Protein AF-A0A4Q3WYS9-F1 (afdb_monomer)

Nearest PDB structures (foldseek):
  6yvc-assembly3_C  TM=2.512E-01  e=6.589E-01  Pseudomonas aeruginosa
  6yvc-assembly1_A  TM=2.548E-01  e=8.082E-01  Pseudomonas aeruginosa
  6z3n-assembly2_DDD  TM=2.420E-01  e=1.043E+00  Pseudomonas aeruginosa PAO1
  3bji-assembly2_B  TM=1.706E-01  e=5.348E+00  Homo sapiens

Secondary structure (DSSP, 8-state):
-EEEEEETTEEEEEEE-SPPSS-HHHHHT-SEEEEEEEE--GGGTT-EEEEEEEEEPPPS--TTTSPPPSS-HHHHHHHHHHHHHT---HHHHHHHHHHS-TTSHHHHHHHH--S-SSSSS-STTHHHHHHHHHHHHHHHHHHH-TTS-HHHHHHHHHHTTTTHHHHEEEETTTTEEEE-HHHHHT-HHHHHHHHHHHHHHTSTT--HHHHHHHHHHHHHTT-SGGGT-SS---SHHHHHHHHHHHHHHHHHHHHHHHHHTTTTTHHHHTTEE--TTSSSS-EE-S-GGGGGGS--

Structure (mmCIF, N/CA/C/O backbone):
data_AF-A0A4Q3WYS9-F1
#
_entry.id   AF-A0A4Q3WYS9-F1
#
loop_
_atom_site.group_PDB
_atom_site.id
_atom_site.type_symbol
_atom_site.label_atom_id
_atom_site.label_alt_id
_atom_site.label_comp_id
_atom_site.label_asym_id
_atom_site.label_entity_id
_atom_site.label_seq_id
_atom_site.pdbx_PDB_ins_code
_atom_site.Cartn_x
_atom_site.Cartn_y
_atom_site.Cartn_z
_atom_site.occupancy
_atom_site.B_iso_or_equiv
_atom_site.auth_seq_id
_atom_site.auth_comp_id
_atom_site.auth_asym_id
_atom_site.auth_atom_id
_atom_site.pdbx_PDB_model_num
ATOM 1 N N . MET A 1 1 ? 4.851 -8.916 -36.760 1.00 66.81 1 MET A N 1
ATOM 2 C CA . MET A 1 1 ? 4.356 -9.177 -35.385 1.00 66.81 1 MET A CA 1
ATOM 3 C C . MET A 1 1 ? 4.867 -8.053 -34.493 1.00 66.81 1 MET A C 1
ATOM 5 O O . MET A 1 1 ? 5.910 -7.503 -34.822 1.00 66.81 1 MET A O 1
ATOM 9 N N . SER A 1 2 ? 4.168 -7.659 -33.432 1.00 69.88 2 SER A N 1
ATOM 10 C CA . SER A 1 2 ? 4.705 -6.708 -32.447 1.00 69.88 2 SER A CA 1
ATOM 11 C C . SER A 1 2 ? 4.699 -7.334 -31.060 1.00 69.88 2 SER A C 1
ATOM 13 O O . SER A 1 2 ? 3.802 -8.110 -30.739 1.00 69.88 2 SER A O 1
ATOM 15 N N . CYS A 1 3 ? 5.704 -7.008 -30.257 1.00 73.81 3 CYS A N 1
ATOM 16 C CA . CYS A 1 3 ? 5.753 -7.327 -28.834 1.00 73.81 3 CYS A CA 1
ATOM 17 C C . CYS A 1 3 ? 6.168 -6.079 -28.052 1.00 73.81 3 CYS A C 1
ATOM 19 O O . CYS A 1 3 ? 6.597 -5.084 -28.640 1.00 73.81 3 CYS A O 1
ATOM 21 N N . THR A 1 4 ? 6.005 -6.117 -26.736 1.00 77.69 4 THR A N 1
ATOM 22 C CA . THR A 1 4 ? 6.520 -5.086 -25.834 1.00 77.69 4 THR A CA 1
ATOM 23 C C . THR A 1 4 ? 7.699 -5.681 -25.085 1.00 77.69 4 THR A C 1
ATOM 25 O O . THR A 1 4 ? 7.574 -6.765 -24.523 1.00 77.69 4 THR A O 1
ATOM 28 N N . VAL A 1 5 ? 8.834 -4.988 -25.097 1.00 78.12 5 VAL A N 1
ATOM 29 C CA . VAL A 1 5 ? 9.992 -5.309 -24.251 1.00 78.12 5 VAL A CA 1
ATOM 30 C C . VAL A 1 5 ? 10.106 -4.243 -23.167 1.00 78.12 5 VAL A C 1
ATOM 32 O O . VAL A 1 5 ? 9.749 -3.085 -23.413 1.00 78.12 5 VAL A O 1
ATOM 35 N N . ALA A 1 6 ? 10.565 -4.630 -21.981 1.00 77.00 6 ALA A N 1
ATOM 36 C CA . ALA A 1 6 ? 10.720 -3.732 -20.845 1.00 77.00 6 ALA A CA 1
ATOM 37 C C . ALA A 1 6 ? 12.002 -4.036 -20.061 1.00 77.00 6 ALA A C 1
ATOM 39 O O . ALA A 1 6 ? 12.447 -5.183 -20.013 1.00 77.00 6 ALA A O 1
ATOM 40 N N . ASP A 1 7 ? 12.572 -2.996 -19.464 1.00 75.88 7 ASP A N 1
ATOM 41 C CA . ASP A 1 7 ? 13.654 -3.054 -18.484 1.00 75.88 7 ASP A CA 1
ATOM 42 C C . ASP A 1 7 ? 13.438 -1.958 -17.415 1.00 75.88 7 ASP A C 1
ATOM 44 O O . ASP A 1 7 ? 12.396 -1.297 -17.405 1.00 75.88 7 ASP A O 1
ATOM 48 N N . GLN A 1 8 ? 14.409 -1.735 -16.521 1.00 72.50 8 GLN A N 1
ATOM 49 C CA . GLN A 1 8 ? 14.314 -0.709 -15.467 1.00 72.50 8 GLN A CA 1
ATOM 50 C C . GLN A 1 8 ? 14.102 0.723 -16.001 1.00 72.50 8 GLN A C 1
ATOM 52 O O . GLN A 1 8 ? 13.736 1.615 -15.242 1.00 72.50 8 GLN A O 1
ATOM 57 N N . THR A 1 9 ? 14.381 0.973 -17.286 1.00 69.62 9 THR A N 1
ATOM 58 C CA . THR A 1 9 ? 14.253 2.290 -17.929 1.00 69.62 9 THR A CA 1
ATOM 59 C C . THR A 1 9 ? 12.897 2.497 -18.600 1.00 69.62 9 THR A C 1
ATOM 61 O O . THR A 1 9 ? 12.620 3.589 -19.095 1.00 69.62 9 THR A O 1
ATOM 64 N N . GLY A 1 10 ? 12.032 1.480 -18.604 1.00 68.50 10 GLY A N 1
ATOM 65 C CA . GLY A 1 10 ? 10.668 1.553 -19.111 1.00 68.50 10 GLY A CA 1
ATOM 66 C C . GLY A 1 10 ? 10.361 0.472 -20.142 1.00 68.50 10 GLY A C 1
ATOM 67 O O . GLY A 1 10 ? 11.039 -0.546 -20.244 1.00 68.50 10 GLY A O 1
ATOM 68 N N . SER A 1 11 ? 9.299 0.690 -20.924 1.00 74.25 11 SER A N 1
ATOM 69 C CA . SER A 1 11 ? 8.842 -0.260 -21.942 1.00 74.25 11 SER A CA 1
ATOM 70 C C . SER A 1 11 ? 8.743 0.360 -23.338 1.00 74.25 11 SER A C 1
ATOM 72 O O . SER A 1 11 ? 8.507 1.564 -23.516 1.00 74.25 11 SER A O 1
ATOM 74 N N . ARG A 1 12 ? 8.948 -0.474 -24.365 1.00 72.94 12 ARG A N 1
ATOM 75 C CA . ARG A 1 12 ? 8.852 -0.094 -25.780 1.00 72.94 12 ARG A CA 1
ATOM 76 C C . ARG A 1 12 ? 8.154 -1.178 -26.589 1.00 72.94 12 ARG A C 1
ATOM 78 O O . ARG A 1 12 ? 8.480 -2.360 -26.489 1.00 72.94 12 ARG A O 1
ATOM 85 N N . GLN A 1 13 ? 7.221 -0.756 -27.441 1.00 78.19 13 GLN A N 1
ATOM 86 C CA . GLN A 1 13 ? 6.664 -1.631 -28.464 1.00 78.19 13 GLN A CA 1
ATOM 87 C C . GLN A 1 13 ? 7.685 -1.784 -29.594 1.00 78.19 13 GLN A C 1
ATOM 89 O O . GLN A 1 13 ? 8.173 -0.796 -30.144 1.00 78.19 13 GLN A O 1
ATOM 94 N N . VAL A 1 14 ? 7.989 -3.023 -29.956 1.00 80.06 14 VAL A N 1
ATOM 95 C CA . VAL A 1 14 ? 8.977 -3.360 -30.980 1.00 80.06 14 VAL A CA 1
ATOM 96 C C . VAL A 1 14 ? 8.325 -4.167 -32.092 1.00 80.06 14 VAL A C 1
ATOM 98 O O . VAL A 1 14 ? 7.417 -4.973 -31.863 1.00 80.06 14 VAL A O 1
ATOM 101 N N . LYS A 1 15 ? 8.763 -3.926 -33.330 1.00 77.06 15 LYS A N 1
ATOM 102 C CA . LYS A 1 15 ? 8.295 -4.680 -34.495 1.00 77.06 15 LYS A CA 1
ATOM 103 C C . LYS A 1 15 ? 9.247 -5.839 -34.755 1.00 77.06 15 LYS A C 1
ATOM 105 O O . LYS A 1 15 ? 10.448 -5.648 -34.920 1.00 77.06 15 LYS A O 1
ATOM 110 N N . CYS A 1 16 ? 8.688 -7.037 -34.827 1.00 70.25 16 CYS A N 1
ATOM 111 C CA . CYS A 1 16 ? 9.375 -8.240 -35.267 1.00 70.25 16 CYS A CA 1
ATOM 112 C C . CYS A 1 16 ? 8.994 -8.466 -36.739 1.00 70.25 16 CYS A C 1
ATOM 114 O O . CYS A 1 16 ? 7.818 -8.723 -37.050 1.00 70.25 16 CYS A O 1
ATOM 116 N N . PHE A 1 17 ? 9.960 -8.221 -37.630 1.00 61.72 17 PHE A N 1
ATOM 117 C CA . PHE A 1 17 ? 9.754 -8.203 -39.082 1.00 61.72 17 PHE A CA 1
ATOM 118 C C . PHE A 1 17 ? 9.740 -9.613 -39.668 1.00 61.72 17 PHE A C 1
ATOM 120 O O . PHE A 1 17 ? 8.859 -9.918 -40.470 1.00 61.72 17 PHE A O 1
ATOM 127 N N . ASP A 1 18 ? 10.619 -10.485 -39.175 1.00 63.94 18 ASP A N 1
ATOM 128 C CA . ASP A 1 18 ? 10.625 -11.903 -39.511 1.00 63.94 18 ASP A CA 1
ATOM 129 C C . ASP A 1 18 ? 9.874 -12.707 -38.452 1.00 63.94 18 ASP A C 1
ATOM 131 O O . ASP A 1 18 ? 9.879 -12.377 -37.265 1.00 63.94 18 ASP A O 1
ATOM 135 N N . LYS A 1 19 ? 9.174 -13.762 -38.878 1.00 59.19 19 LYS A N 1
ATOM 136 C CA . LYS A 1 19 ? 8.499 -14.669 -37.946 1.00 59.19 19 LYS A CA 1
ATOM 137 C C . LYS A 1 19 ? 9.602 -15.312 -37.091 1.00 59.19 19 LYS A C 1
ATOM 139 O O . LYS A 1 19 ? 10.441 -16.001 -37.676 1.00 59.19 19 LYS A O 1
ATOM 144 N N . PRO A 1 20 ? 9.647 -15.092 -35.762 1.00 61.94 20 PRO A N 1
ATOM 145 C CA . PRO A 1 20 ? 10.676 -15.718 -34.948 1.00 61.94 20 PRO A CA 1
ATOM 146 C C . PRO A 1 20 ? 10.584 -17.232 -35.149 1.00 61.94 20 PRO A C 1
ATOM 148 O O . PRO A 1 20 ? 9.487 -17.782 -35.260 1.00 61.94 20 PRO A O 1
ATOM 151 N N . ALA A 1 21 ? 11.728 -17.916 -35.209 1.00 65.38 21 ALA A N 1
ATOM 152 C CA . ALA A 1 21 ? 11.759 -19.379 -35.308 1.00 65.38 21 ALA A CA 1
ATOM 153 C C . ALA A 1 21 ? 11.093 -20.063 -34.091 1.00 65.38 21 ALA A C 1
ATOM 155 O O . ALA A 1 21 ? 10.838 -21.265 -34.109 1.00 65.38 21 ALA A O 1
ATOM 156 N N . LEU A 1 22 ? 10.812 -19.289 -33.039 1.00 67.12 22 LEU A N 1
ATOM 157 C CA . LEU A 1 22 ? 10.141 -19.706 -31.819 1.00 67.12 22 LEU A CA 1
ATOM 158 C C . LEU A 1 22 ? 8.609 -19.721 -31.982 1.00 67.12 22 LEU A C 1
ATOM 160 O O . LEU A 1 22 ? 8.036 -18.774 -32.533 1.00 67.12 22 LEU A O 1
ATOM 164 N N . PRO A 1 23 ? 7.918 -20.744 -31.445 1.00 69.94 23 PRO A N 1
ATOM 165 C CA . PRO A 1 23 ? 6.466 -20.731 -31.323 1.00 69.94 23 PRO A CA 1
ATOM 166 C C . PRO A 1 23 ? 5.989 -19.522 -30.508 1.00 69.94 23 PRO A C 1
ATOM 168 O O . PRO A 1 23 ? 6.572 -19.190 -29.477 1.00 69.94 23 PRO A O 1
ATOM 171 N N . LEU A 1 24 ? 4.884 -18.902 -30.933 1.00 67.44 24 LEU A N 1
ATOM 172 C CA . LEU A 1 24 ? 4.223 -17.806 -30.205 1.00 67.44 24 LEU A CA 1
ATOM 173 C C . LEU A 1 24 ? 3.919 -18.171 -28.745 1.00 67.44 24 LEU A C 1
ATOM 175 O O . LEU A 1 24 ? 4.093 -17.351 -27.851 1.00 67.44 24 LEU A O 1
ATOM 179 N N . GLU A 1 25 ? 3.510 -19.416 -28.507 1.00 71.50 25 GLU A N 1
ATOM 180 C CA . GLU A 1 25 ? 3.224 -19.952 -27.172 1.00 71.50 25 GLU A CA 1
ATOM 181 C C . GLU A 1 25 ? 4.451 -19.899 -26.254 1.00 71.50 25 GLU A C 1
ATOM 183 O O . GLU A 1 25 ? 4.332 -19.487 -25.105 1.00 71.50 25 GLU A O 1
ATOM 188 N N . ALA A 1 26 ? 5.637 -20.231 -26.778 1.00 72.50 26 ALA A N 1
ATOM 189 C CA . ALA A 1 26 ? 6.883 -20.182 -26.018 1.00 72.50 26 ALA A CA 1
ATOM 190 C C . ALA A 1 26 ? 7.262 -18.741 -25.641 1.00 72.50 26 ALA A C 1
ATOM 192 O O . ALA A 1 26 ? 7.767 -18.505 -24.545 1.00 72.50 26 ALA A O 1
ATOM 193 N N . LEU A 1 27 ? 6.977 -17.775 -26.522 1.00 72.44 27 LEU A N 1
ATOM 194 C CA . LEU A 1 27 ? 7.194 -16.351 -26.257 1.00 72.44 27 LEU A CA 1
ATOM 195 C C . LEU A 1 27 ? 6.212 -15.788 -25.224 1.00 72.44 27 LEU A C 1
ATOM 197 O O . LEU A 1 27 ? 6.612 -14.955 -24.422 1.00 72.44 27 LEU A O 1
ATOM 201 N N . HIS A 1 28 ? 4.959 -16.253 -25.196 1.00 71.56 28 HIS A N 1
ATOM 202 C CA . HIS A 1 28 ? 4.000 -15.846 -24.160 1.00 71.56 28 HIS A CA 1
ATOM 203 C C . HIS A 1 28 ? 4.400 -16.325 -22.759 1.00 71.56 28 HIS A C 1
ATOM 205 O O . HIS A 1 28 ? 4.048 -15.685 -21.773 1.00 71.56 28 HIS A O 1
ATOM 211 N N . SER A 1 29 ? 5.125 -17.442 -22.667 1.00 72.44 29 SER A N 1
ATOM 212 C CA . SER A 1 29 ? 5.659 -17.966 -21.405 1.00 72.44 29 SER A CA 1
ATOM 213 C C . SER A 1 29 ? 7.074 -17.485 -21.072 1.00 72.44 29 SER A C 1
ATOM 215 O O . SER A 1 29 ? 7.605 -17.876 -20.036 1.00 72.44 29 SER A O 1
ATOM 217 N N . ALA A 1 30 ? 7.715 -16.704 -21.946 1.00 73.75 30 ALA A N 1
ATOM 218 C CA . ALA A 1 30 ? 9.100 -16.290 -21.762 1.00 73.75 30 ALA A CA 1
ATOM 219 C C . ALA A 1 30 ? 9.208 -15.166 -20.722 1.00 73.75 30 ALA A C 1
ATOM 221 O O . ALA A 1 30 ? 8.592 -14.116 -20.876 1.00 73.75 30 ALA A O 1
ATOM 222 N N . GLU A 1 31 ? 10.028 -15.377 -19.693 1.00 78.12 31 GLU A N 1
ATOM 223 C CA . GLU A 1 31 ? 10.287 -14.378 -18.644 1.00 78.12 31 GLU A CA 1
ATOM 224 C C . GLU A 1 31 ? 11.414 -13.426 -19.045 1.00 78.12 31 GLU A C 1
ATOM 226 O O . GLU A 1 31 ? 11.308 -12.217 -18.864 1.00 78.12 31 GLU A O 1
ATOM 231 N N . PHE A 1 32 ? 12.464 -13.959 -19.676 1.00 84.94 32 PHE A N 1
ATOM 232 C CA . PHE A 1 32 ? 13.569 -13.167 -20.196 1.00 84.94 32 PHE A CA 1
ATOM 233 C C . PHE A 1 32 ? 13.843 -13.508 -21.649 1.00 84.94 32 PHE A C 1
ATOM 235 O O . PHE A 1 32 ? 13.842 -14.670 -22.073 1.00 84.94 32 PHE A O 1
ATOM 242 N N . VAL A 1 33 ? 14.123 -12.460 -22.416 1.00 84.31 33 VAL A N 1
ATOM 243 C CA . VAL A 1 33 ? 14.519 -12.570 -23.811 1.00 84.31 33 VAL A CA 1
ATOM 244 C C . VAL A 1 33 ? 15.793 -11.782 -24.062 1.00 84.31 33 VAL A C 1
ATOM 246 O O . VAL A 1 33 ? 15.995 -10.691 -23.533 1.00 84.31 33 VAL A O 1
ATOM 249 N N . ARG A 1 34 ? 16.654 -12.334 -24.912 1.00 85.44 34 ARG A N 1
ATOM 250 C CA . ARG A 1 34 ? 17.725 -11.592 -25.562 1.00 85.44 34 ARG A CA 1
ATOM 251 C C . ARG A 1 34 ? 17.238 -11.157 -26.937 1.00 85.44 34 ARG A C 1
ATOM 253 O O . ARG A 1 34 ? 16.834 -11.990 -27.748 1.00 85.44 34 ARG A O 1
ATOM 260 N N . CYS A 1 35 ? 17.307 -9.855 -27.179 1.00 83.38 35 CYS A N 1
ATOM 261 C CA . CYS A 1 35 ? 16.877 -9.223 -28.417 1.00 83.38 35 CYS A CA 1
ATOM 262 C C . CYS A 1 35 ? 18.080 -8.565 -29.098 1.00 83.38 35 CYS A C 1
ATOM 264 O O . CYS A 1 35 ? 18.779 -7.780 -28.460 1.00 83.38 35 CYS A O 1
ATOM 266 N N . ASP A 1 36 ? 18.280 -8.827 -30.387 1.00 84.44 36 ASP A N 1
ATOM 267 C CA . ASP A 1 36 ? 19.194 -8.057 -31.237 1.00 84.44 36 ASP A CA 1
ATOM 268 C C . ASP A 1 36 ? 18.367 -7.376 -32.338 1.00 84.44 36 ASP A C 1
ATOM 270 O O . ASP A 1 36 ? 17.408 -7.955 -32.861 1.00 84.44 36 ASP A O 1
ATOM 274 N N . GLY A 1 37 ? 18.694 -6.133 -32.689 1.00 84.81 37 GLY A N 1
ATOM 275 C CA . GLY A 1 37 ? 17.897 -5.374 -33.647 1.00 84.81 37 GLY A CA 1
ATOM 276 C C . GLY A 1 37 ? 18.494 -4.030 -34.042 1.00 84.81 37 GLY A C 1
ATOM 277 O O . GLY A 1 37 ? 19.590 -3.659 -33.623 1.00 84.81 37 GLY A O 1
ATOM 278 N N . LYS A 1 38 ? 17.742 -3.287 -34.853 1.00 85.06 38 LYS A N 1
ATOM 279 C CA . LYS A 1 38 ? 18.111 -1.965 -35.371 1.00 85.06 38 LYS A CA 1
ATOM 280 C C . LYS A 1 38 ? 17.146 -0.898 -34.874 1.00 85.06 38 LYS A C 1
ATOM 282 O O . LYS A 1 38 ? 15.940 -1.131 -34.785 1.00 85.06 38 LYS A O 1
ATOM 287 N N . VAL A 1 39 ? 17.682 0.289 -34.606 1.00 84.50 39 VAL A N 1
ATOM 288 C CA . VAL A 1 39 ? 16.897 1.490 -34.302 1.00 84.50 39 VAL A CA 1
ATOM 289 C C . VAL A 1 39 ? 16.792 2.327 -35.572 1.00 84.50 39 VAL A C 1
ATOM 291 O O . VAL A 1 39 ? 17.805 2.635 -36.201 1.00 84.50 39 VAL A O 1
ATOM 294 N N . GLY A 1 40 ? 15.566 2.658 -35.972 1.00 80.75 40 GLY A N 1
ATOM 295 C CA . GLY A 1 40 ? 15.297 3.500 -37.132 1.00 80.75 40 GLY A CA 1
ATOM 296 C C . GLY A 1 40 ? 15.824 4.925 -36.947 1.00 80.75 40 GLY A C 1
ATOM 297 O O . GLY A 1 40 ? 15.893 5.444 -35.831 1.00 80.75 40 GLY A O 1
ATOM 298 N N . VAL A 1 41 ? 16.187 5.552 -38.065 1.00 81.56 41 VAL A N 1
ATOM 299 C CA . VAL A 1 41 ? 16.657 6.943 -38.171 1.00 81.56 41 VAL A CA 1
ATOM 300 C C . VAL A 1 41 ? 15.831 7.686 -39.229 1.00 81.56 41 VAL A C 1
ATOM 302 O O . VAL A 1 41 ? 15.201 7.045 -40.072 1.00 81.56 41 VAL A O 1
ATOM 305 N N . GLY A 1 42 ? 15.820 9.022 -39.200 1.00 81.12 42 GLY A N 1
ATOM 306 C CA . GLY A 1 42 ? 15.012 9.836 -40.121 1.00 81.12 42 GLY A CA 1
ATOM 307 C C . GLY A 1 42 ? 13.513 9.680 -39.848 1.00 81.12 42 GLY A C 1
ATOM 308 O O . GLY A 1 42 ? 13.094 9.762 -38.697 1.00 81.12 42 GLY A O 1
ATOM 309 N N . ASP A 1 43 ? 12.721 9.378 -40.878 1.00 75.19 43 ASP A N 1
ATOM 310 C CA . ASP A 1 43 ? 11.259 9.207 -40.774 1.00 75.19 43 ASP A CA 1
ATOM 311 C C . ASP A 1 43 ? 10.822 8.069 -39.824 1.00 75.19 43 ASP A C 1
ATOM 313 O O . ASP A 1 43 ? 9.658 7.987 -39.436 1.00 75.19 43 ASP A O 1
ATOM 317 N N . PHE A 1 44 ? 11.753 7.193 -39.426 1.00 72.44 44 PHE A N 1
ATOM 318 C CA . PHE A 1 44 ? 11.523 6.078 -38.499 1.00 72.44 44 PHE A CA 1
ATOM 319 C C . PHE A 1 44 ? 12.286 6.228 -37.172 1.00 72.44 44 PHE A C 1
ATOM 321 O O . PHE A 1 44 ? 12.545 5.224 -36.504 1.00 72.44 44 PHE A O 1
ATOM 328 N N . GLN A 1 45 ? 12.690 7.449 -36.799 1.00 76.06 45 GLN A N 1
ATOM 329 C CA . GLN A 1 45 ? 13.480 7.705 -35.591 1.00 76.06 45 GLN A CA 1
ATOM 330 C C . GLN A 1 45 ? 12.868 7.042 -34.344 1.00 76.06 45 GLN A C 1
ATOM 332 O O . GLN A 1 45 ? 11.703 7.248 -34.015 1.00 76.06 45 GLN A O 1
ATOM 337 N N . GLY A 1 46 ? 13.664 6.217 -33.656 1.00 71.12 46 GLY A N 1
ATOM 338 C CA . GLY A 1 46 ? 13.262 5.540 -32.416 1.00 71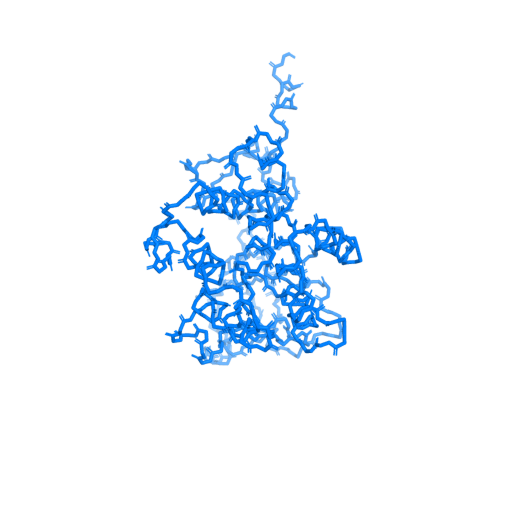.12 46 GLY A CA 1
ATOM 339 C C . GLY A 1 46 ? 12.445 4.254 -32.600 1.00 71.12 46 GLY A C 1
ATOM 340 O O . GLY A 1 46 ? 12.209 3.544 -31.624 1.00 71.12 46 GLY A O 1
ATOM 341 N N . GLN A 1 47 ? 12.053 3.894 -33.828 1.00 78.44 47 GLN A N 1
ATOM 342 C CA . GLN A 1 47 ? 11.391 2.615 -34.085 1.00 78.44 47 GLN A CA 1
ATOM 343 C C . GLN A 1 47 ? 12.393 1.460 -33.982 1.00 78.44 47 GLN A C 1
ATOM 345 O O . GLN A 1 47 ? 13.361 1.396 -34.738 1.00 78.44 47 GLN A O 1
ATOM 350 N N . ILE A 1 48 ? 12.136 0.519 -33.073 1.00 81.69 48 ILE A N 1
ATOM 351 C CA . ILE A 1 48 ? 12.981 -0.663 -32.881 1.00 81.69 48 ILE A CA 1
ATOM 352 C C . ILE A 1 48 ? 12.458 -1.814 -33.742 1.00 81.69 48 ILE A C 1
ATOM 354 O O . ILE A 1 48 ? 11.286 -2.204 -33.664 1.00 81.69 48 ILE A O 1
ATOM 358 N N . SER A 1 49 ? 13.362 -2.359 -34.549 1.00 83.38 49 SER A N 1
ATOM 359 C CA . SER A 1 49 ? 13.145 -3.505 -35.426 1.00 83.38 49 SER A CA 1
ATOM 360 C C . SER A 1 49 ? 13.983 -4.675 -34.929 1.00 83.38 49 SER A C 1
ATOM 362 O O . SER A 1 49 ? 15.209 -4.593 -34.965 1.00 83.38 49 SER A O 1
ATOM 364 N N . LEU A 1 50 ? 13.344 -5.743 -34.449 1.00 83.75 50 LEU A N 1
ATOM 365 C CA . LEU A 1 50 ? 14.058 -6.930 -33.974 1.00 83.75 50 LEU A CA 1
ATOM 366 C C . LEU A 1 50 ? 14.488 -7.812 -35.149 1.00 83.75 50 LEU A C 1
ATOM 368 O O . LEU A 1 50 ? 13.662 -8.151 -35.997 1.00 83.75 50 LEU A O 1
ATOM 372 N N . GLU A 1 51 ? 15.763 -8.197 -35.152 1.00 81.38 51 GLU A N 1
ATOM 373 C CA . GLU A 1 51 ? 16.371 -9.139 -36.102 1.00 81.38 51 GLU A CA 1
ATOM 374 C C . GLU A 1 51 ? 16.537 -10.530 -35.478 1.00 81.38 51 GLU A C 1
ATOM 376 O O . GLU A 1 51 ? 16.414 -11.540 -36.165 1.00 81.38 51 GLU A O 1
ATOM 381 N N . ASN A 1 52 ? 16.776 -10.593 -34.166 1.00 77.44 52 ASN A N 1
ATOM 382 C CA . ASN A 1 52 ? 16.915 -11.838 -33.422 1.00 77.44 52 ASN A CA 1
ATOM 383 C C . ASN A 1 52 ? 16.193 -11.745 -32.074 1.00 77.44 52 ASN A C 1
ATOM 385 O O . ASN A 1 52 ? 16.203 -10.702 -31.418 1.00 77.44 52 ASN A O 1
ATOM 389 N N . LEU A 1 53 ? 15.579 -12.854 -31.668 1.00 82.38 53 LEU A N 1
ATOM 390 C CA . LEU A 1 53 ? 14.843 -12.992 -30.418 1.00 82.38 53 LEU A CA 1
ATOM 391 C C . LEU A 1 53 ? 15.080 -14.398 -29.863 1.00 82.38 53 LEU A C 1
ATOM 393 O O . LEU A 1 53 ? 14.739 -15.389 -30.511 1.00 82.38 53 LEU A O 1
ATOM 397 N N . GLN A 1 54 ? 15.653 -14.484 -28.665 1.00 84.44 54 GLN A N 1
ATOM 398 C CA . GLN A 1 54 ? 15.971 -15.746 -27.996 1.00 84.44 54 GLN A CA 1
ATOM 399 C C . GLN A 1 54 ? 15.431 -15.736 -26.571 1.00 84.44 54 GLN A C 1
ATOM 401 O O . GLN A 1 54 ? 15.637 -14.766 -25.850 1.00 84.44 54 GLN A O 1
ATOM 406 N N . ILE A 1 55 ? 14.780 -16.820 -26.151 1.00 85.88 55 ILE A N 1
ATOM 407 C CA . ILE A 1 55 ? 14.394 -17.017 -24.748 1.00 85.88 55 ILE A CA 1
ATOM 408 C C . ILE A 1 55 ? 15.652 -17.394 -23.966 1.00 85.88 55 ILE A C 1
ATOM 410 O O . ILE A 1 55 ? 16.405 -18.272 -24.391 1.00 85.88 55 ILE A O 1
ATOM 414 N N . VAL A 1 56 ? 15.881 -16.726 -22.841 1.00 86.94 56 VAL A N 1
ATOM 415 C CA . VAL A 1 56 ? 17.035 -16.958 -21.966 1.00 86.94 56 VAL A CA 1
ATOM 416 C C . VAL A 1 56 ? 16.573 -17.164 -20.527 1.00 86.94 56 VAL A C 1
ATOM 418 O O . VAL A 1 56 ? 15.469 -16.772 -20.158 1.00 86.94 56 VAL A O 1
ATOM 421 N N . SER A 1 57 ? 17.415 -17.793 -19.710 1.00 84.62 57 SER A N 1
ATOM 422 C CA . SER A 1 57 ? 17.178 -17.881 -18.267 1.00 84.62 57 SER A CA 1
ATOM 423 C C . SER A 1 57 ? 17.316 -16.511 -17.602 1.00 84.62 57 SER A C 1
ATOM 425 O O . SER A 1 57 ? 18.036 -15.645 -18.109 1.00 84.62 57 SER A O 1
ATOM 427 N N . ALA A 1 58 ? 16.680 -16.353 -16.440 1.00 82.00 58 ALA A N 1
ATOM 428 C CA . ALA A 1 58 ? 16.825 -15.163 -15.613 1.00 82.00 58 ALA A CA 1
ATOM 429 C C . ALA A 1 58 ? 18.310 -14.858 -15.323 1.00 82.00 58 ALA A C 1
ATOM 431 O O . ALA A 1 58 ? 19.080 -15.775 -15.001 1.00 82.00 58 ALA A O 1
ATOM 432 N N . PRO A 1 59 ? 18.745 -13.594 -15.461 1.00 81.06 59 PRO A N 1
ATOM 433 C CA . PRO A 1 59 ? 20.091 -13.199 -15.080 1.00 81.06 59 PRO A CA 1
ATOM 434 C C . PRO A 1 59 ? 20.259 -13.268 -13.558 1.00 81.06 59 PRO A C 1
ATOM 436 O O . PRO A 1 59 ? 19.306 -13.112 -12.806 1.00 81.06 59 PRO A O 1
ATOM 439 N N . ALA A 1 60 ? 21.498 -13.458 -13.093 1.00 80.25 60 ALA A N 1
ATOM 440 C CA . ALA A 1 60 ? 21.803 -13.507 -11.657 1.00 80.25 60 ALA A CA 1
ATOM 441 C C . ALA A 1 60 ? 21.539 -12.175 -10.926 1.00 80.25 60 ALA A C 1
ATOM 443 O O . ALA A 1 60 ? 21.411 -12.156 -9.707 1.00 80.25 60 ALA A O 1
ATOM 444 N N . ASP A 1 61 ? 21.496 -11.072 -11.675 1.00 80.06 61 ASP A N 1
ATOM 445 C CA . ASP A 1 61 ? 21.198 -9.730 -11.192 1.00 80.06 61 ASP A CA 1
ATOM 446 C C . ASP A 1 61 ? 20.016 -9.166 -11.988 1.00 80.06 61 ASP A C 1
ATOM 448 O O . ASP A 1 61 ? 20.130 -8.896 -13.189 1.00 80.06 61 ASP A O 1
ATOM 452 N N . LEU A 1 62 ? 18.881 -9.011 -11.304 1.00 76.44 62 LEU A N 1
ATOM 453 C CA . LEU A 1 62 ? 17.644 -8.476 -11.866 1.00 76.44 62 LEU A CA 1
ATOM 454 C C . LEU A 1 62 ? 17.544 -6.955 -11.772 1.00 76.44 62 LEU A C 1
ATOM 456 O O . LEU A 1 62 ? 16.605 -6.392 -12.325 1.00 76.44 62 LEU A O 1
ATOM 460 N N . SER A 1 63 ? 18.505 -6.270 -11.141 1.00 74.25 63 SER A N 1
ATOM 461 C CA . SER A 1 63 ? 18.431 -4.819 -10.908 1.00 74.25 63 SER A CA 1
ATOM 462 C C . SER A 1 63 ? 18.215 -4.009 -12.186 1.00 74.25 63 SER A C 1
ATOM 464 O O . SER A 1 63 ? 17.633 -2.936 -12.148 1.00 74.25 63 SER A O 1
ATOM 466 N N . ARG A 1 64 ? 18.635 -4.540 -13.342 1.00 73.38 64 ARG A N 1
ATOM 467 C CA . ARG A 1 64 ? 18.441 -3.909 -14.655 1.00 73.38 64 ARG A CA 1
ATOM 468 C C . ARG A 1 64 ? 17.027 -4.038 -15.219 1.00 73.38 64 ARG A C 1
ATOM 470 O O . ARG A 1 64 ? 16.742 -3.395 -16.223 1.00 73.38 64 ARG A O 1
ATOM 477 N N . PHE A 1 65 ? 16.179 -4.864 -14.623 1.00 74.50 65 PHE A N 1
ATOM 478 C CA . PHE A 1 65 ? 14.822 -5.170 -15.081 1.00 74.50 65 PHE A CA 1
ATOM 479 C C . PHE A 1 65 ? 13.753 -4.737 -14.074 1.00 74.50 65 PHE A C 1
ATOM 481 O O . PHE A 1 65 ? 12.595 -4.589 -14.449 1.00 74.50 65 PHE A O 1
ATOM 488 N N . GLU A 1 66 ? 14.135 -4.509 -12.819 1.00 68.00 66 GLU A N 1
ATOM 489 C CA . GLU A 1 66 ? 13.243 -4.021 -11.772 1.00 68.00 66 GLU A CA 1
ATOM 490 C C . GLU A 1 66 ? 13.227 -2.491 -11.756 1.00 68.00 66 GLU A C 1
ATOM 492 O O . GLU A 1 66 ? 14.276 -1.847 -11.799 1.00 68.00 66 GLU A O 1
ATOM 497 N N . MET A 1 67 ? 12.039 -1.890 -11.653 1.00 68.31 67 MET A N 1
ATOM 498 C CA . MET A 1 67 ? 11.970 -0.466 -11.340 1.00 68.31 67 MET A CA 1
ATOM 499 C C . MET A 1 67 ? 12.480 -0.241 -9.909 1.00 68.31 67 MET A C 1
ATOM 501 O O . MET A 1 67 ? 12.042 -0.935 -8.987 1.00 68.31 67 MET A O 1
ATOM 505 N N . PRO A 1 68 ? 13.408 0.703 -9.697 1.00 69.62 68 PRO A N 1
ATOM 506 C CA . PRO A 1 68 ? 13.945 0.953 -8.373 1.00 69.62 68 PRO A CA 1
ATOM 507 C C . PRO A 1 68 ? 12.911 1.654 -7.485 1.00 69.62 68 PRO A C 1
ATOM 509 O O . PRO A 1 68 ? 12.230 2.586 -7.907 1.00 69.62 68 PRO A O 1
ATOM 512 N N . MET A 1 69 ? 12.857 1.243 -6.219 1.00 77.88 69 MET A N 1
ATOM 513 C CA . MET A 1 69 ? 12.123 1.943 -5.161 1.00 77.88 69 MET A CA 1
ATOM 514 C C . MET A 1 69 ? 12.630 3.384 -4.986 1.00 77.88 69 MET A C 1
ATOM 516 O O . MET A 1 69 ? 13.840 3.637 -5.042 1.00 77.88 69 MET A O 1
ATOM 520 N N . HIS A 1 70 ? 11.728 4.337 -4.717 1.00 78.94 70 HIS A N 1
ATOM 521 C CA . HIS A 1 70 ? 12.127 5.730 -4.502 1.00 78.94 70 HIS A CA 1
ATOM 522 C C . HIS A 1 70 ? 12.733 5.949 -3.117 1.00 78.94 70 HIS A C 1
ATOM 524 O O . HIS A 1 70 ? 12.054 6.237 -2.137 1.00 78.94 70 HIS A O 1
ATOM 530 N N . GLY A 1 71 ? 14.059 5.931 -3.051 1.00 83.31 71 GLY A N 1
ATOM 531 C CA . GLY A 1 71 ? 14.777 6.015 -1.786 1.00 83.31 71 GLY A CA 1
ATOM 532 C C . GLY A 1 71 ? 15.086 4.622 -1.254 1.00 83.31 71 GLY A C 1
ATOM 533 O O . GLY A 1 71 ? 15.162 3.656 -2.004 1.00 83.31 71 GLY A O 1
ATOM 534 N N . SER A 1 72 ? 15.367 4.512 0.044 1.00 89.81 72 SER A N 1
ATOM 535 C CA . SER A 1 72 ? 15.793 3.228 0.613 1.00 89.81 72 SER A CA 1
ATOM 536 C C . SER A 1 72 ? 14.632 2.490 1.264 1.00 89.81 72 SER A C 1
ATOM 538 O O . SER A 1 72 ? 13.880 3.083 2.038 1.00 89.81 72 SER A O 1
ATOM 540 N N . PHE A 1 73 ? 14.576 1.174 1.066 1.00 90.69 73 PHE A N 1
ATOM 541 C CA . PHE A 1 73 ? 13.650 0.267 1.750 1.00 90.69 73 PHE A CA 1
ATOM 542 C C . PHE A 1 73 ? 13.569 0.528 3.260 1.00 90.69 73 PHE A C 1
ATOM 544 O O . PHE A 1 73 ? 12.490 0.691 3.827 1.00 90.69 73 PHE A O 1
ATOM 551 N N . ARG A 1 74 ? 14.732 0.693 3.905 1.00 93.62 74 ARG A N 1
ATOM 552 C CA . ARG A 1 74 ? 14.832 1.020 5.333 1.00 93.62 74 ARG A CA 1
ATOM 553 C C . ARG A 1 74 ? 14.121 2.331 5.685 1.00 93.62 74 ARG A C 1
ATOM 555 O O . ARG A 1 74 ? 13.506 2.410 6.742 1.00 93.62 74 ARG A O 1
ATOM 562 N N . ALA A 1 75 ? 14.202 3.361 4.844 1.00 94.44 75 ALA A N 1
ATOM 563 C CA . ALA A 1 75 ? 13.513 4.627 5.091 1.00 94.44 75 ALA A CA 1
ATOM 564 C C . ALA A 1 75 ? 11.985 4.465 5.030 1.00 94.44 75 ALA A C 1
ATOM 566 O O . ALA A 1 75 ? 11.293 4.989 5.904 1.00 94.44 75 ALA A O 1
ATOM 567 N N . HIS A 1 76 ? 11.464 3.694 4.068 1.00 95.38 76 HIS A N 1
ATOM 568 C CA . HIS A 1 76 ? 10.031 3.381 4.003 1.00 95.38 76 HIS A CA 1
ATOM 569 C C . HIS A 1 76 ? 9.574 2.555 5.203 1.00 95.38 76 HIS A C 1
ATOM 571 O O . HIS A 1 76 ? 8.560 2.888 5.811 1.00 95.38 76 HIS A O 1
ATOM 577 N N . GLN A 1 77 ? 10.355 1.550 5.612 1.00 95.62 77 GLN A N 1
ATOM 578 C CA . GLN A 1 77 ? 10.074 0.780 6.825 1.00 95.62 77 GLN A CA 1
ATOM 579 C C . GLN A 1 77 ? 10.037 1.671 8.069 1.00 95.62 77 GLN A C 1
ATOM 581 O O . GLN A 1 77 ? 9.131 1.538 8.888 1.00 95.62 77 GLN A O 1
ATOM 586 N N . THR A 1 78 ? 11.001 2.582 8.229 1.00 96.62 78 THR A N 1
ATOM 587 C CA . THR A 1 78 ? 11.015 3.527 9.355 1.00 96.62 78 THR A CA 1
ATOM 588 C C . THR A 1 78 ? 9.761 4.395 9.341 1.00 96.62 78 THR A C 1
ATOM 590 O O . THR A 1 78 ? 9.040 4.415 10.333 1.00 96.62 78 THR A O 1
ATOM 593 N N . ARG A 1 79 ? 9.439 5.022 8.201 1.00 96.75 79 ARG A N 1
ATOM 594 C CA . ARG A 1 79 ? 8.241 5.862 8.046 1.00 96.75 79 ARG A CA 1
ATOM 595 C C . ARG A 1 79 ? 6.957 5.103 8.381 1.00 96.75 79 ARG A C 1
ATOM 597 O O . ARG A 1 79 ? 6.137 5.608 9.141 1.00 96.75 79 ARG A O 1
ATOM 604 N N . PHE A 1 80 ? 6.788 3.902 7.831 1.00 97.81 80 PHE A N 1
ATOM 605 C CA . PHE A 1 80 ? 5.615 3.066 8.076 1.00 97.81 80 PHE A CA 1
ATOM 606 C C . PHE A 1 80 ? 5.478 2.728 9.563 1.00 97.81 80 PHE A C 1
ATOM 608 O O . PHE A 1 80 ? 4.425 2.932 10.162 1.00 97.81 80 PHE A O 1
ATOM 615 N N . ASN A 1 81 ? 6.569 2.283 10.189 1.00 97.12 81 ASN A N 1
ATOM 616 C CA . ASN A 1 81 ? 6.571 1.949 11.608 1.00 97.12 81 ASN A CA 1
ATOM 617 C C . ASN A 1 81 ? 6.325 3.170 12.504 1.00 97.12 81 ASN A C 1
ATOM 619 O O . ASN A 1 81 ? 5.690 3.042 13.549 1.00 97.12 81 ASN A O 1
ATOM 623 N N . ASP A 1 82 ? 6.800 4.352 12.118 1.00 98.31 82 ASP A N 1
ATOM 624 C CA . ASP A 1 82 ? 6.540 5.586 12.858 1.00 98.31 82 ASP A CA 1
ATOM 625 C C . ASP A 1 82 ? 5.066 5.995 12.766 1.00 98.31 82 ASP A C 1
ATOM 627 O O . ASP A 1 82 ? 4.476 6.375 13.779 1.00 98.31 82 ASP A O 1
ATOM 631 N N . LEU A 1 83 ? 4.433 5.821 11.601 1.00 98.56 83 LEU A N 1
ATOM 632 C CA . LEU A 1 83 ? 2.990 6.014 11.439 1.00 98.56 83 LEU A CA 1
ATOM 633 C C . LEU A 1 83 ? 2.191 5.016 12.288 1.00 98.56 83 LEU A C 1
ATOM 635 O O . LEU A 1 83 ? 1.283 5.440 13.001 1.00 98.56 83 LEU A O 1
ATOM 639 N N . VAL A 1 84 ? 2.574 3.733 12.309 1.00 98.25 84 VAL A N 1
ATOM 640 C CA . VAL A 1 84 ? 1.970 2.722 13.201 1.00 98.25 84 VAL A CA 1
ATOM 641 C C . VAL A 1 84 ? 2.072 3.155 14.668 1.00 98.25 84 VAL A C 1
ATOM 643 O O . VAL A 1 84 ? 1.072 3.153 15.383 1.00 98.25 84 VAL A O 1
ATOM 646 N N . ARG A 1 85 ? 3.256 3.588 15.124 1.00 98.12 85 ARG A N 1
ATOM 647 C CA . ARG A 1 85 ? 3.483 4.067 16.505 1.00 98.12 85 ARG A CA 1
ATOM 648 C C . ARG A 1 85 ? 2.743 5.361 16.836 1.00 98.12 85 ARG A C 1
ATOM 650 O O . ARG A 1 85 ? 2.580 5.681 18.010 1.00 98.12 85 ARG A O 1
ATOM 657 N N . SER A 1 86 ? 2.330 6.118 15.824 1.00 98.12 86 SER A N 1
ATOM 658 C CA . SER A 1 86 ? 1.611 7.377 16.007 1.00 98.12 86 SER A CA 1
ATOM 659 C C . SER A 1 86 ? 0.120 7.194 16.323 1.00 98.12 86 SER A C 1
ATOM 661 O O . SER A 1 86 ? -0.526 8.167 16.719 1.00 98.12 86 SER A O 1
ATOM 663 N N . VAL A 1 87 ? -0.436 5.990 16.133 1.00 98.56 87 VAL A N 1
ATOM 664 C CA . VAL A 1 87 ? -1.841 5.665 16.428 1.00 98.56 87 VAL A CA 1
ATOM 665 C C . VAL A 1 87 ? -2.025 5.559 17.943 1.00 98.56 87 VAL A C 1
ATOM 667 O O . VAL A 1 87 ? -1.358 4.762 18.601 1.00 98.56 87 VAL A O 1
ATOM 670 N N . ARG A 1 88 ? -2.912 6.381 18.514 1.00 98.31 88 ARG A N 1
ATOM 671 C CA . ARG A 1 88 ? -3.132 6.496 19.967 1.00 98.31 88 ARG A CA 1
ATOM 672 C C . ARG A 1 88 ? -4.314 5.666 20.459 1.00 98.31 88 ARG A C 1
ATOM 674 O O . ARG A 1 88 ? -4.324 5.282 21.627 1.00 98.31 88 ARG A O 1
ATOM 681 N N . ASN A 1 89 ? -5.298 5.400 19.603 1.00 98.38 89 ASN A N 1
ATOM 682 C CA . ASN A 1 89 ? -6.401 4.499 19.905 1.00 98.38 89 ASN A CA 1
ATOM 683 C C . ASN A 1 89 ? -5.843 3.089 20.210 1.00 98.38 89 ASN A C 1
ATOM 685 O O . ASN A 1 89 ? -5.187 2.497 19.347 1.00 98.38 89 ASN A O 1
ATOM 689 N N . PRO A 1 90 ? -6.078 2.546 21.420 1.00 98.31 90 PRO A N 1
ATOM 690 C CA . PRO A 1 90 ? -5.447 1.305 21.859 1.00 98.31 90 PRO A CA 1
ATOM 691 C C . PRO A 1 90 ? -5.907 0.083 21.059 1.00 98.31 90 PRO A C 1
ATOM 693 O O . PRO A 1 90 ? -5.086 -0.794 20.800 1.00 98.31 90 PRO A O 1
ATOM 696 N N . ASP A 1 91 ? -7.170 0.043 20.629 1.00 98.56 91 ASP A N 1
ATOM 697 C CA . ASP A 1 91 ? -7.720 -1.068 19.849 1.00 98.56 91 ASP A CA 1
ATOM 698 C C . ASP A 1 91 ? -7.108 -1.090 18.443 1.00 98.56 91 ASP A C 1
ATOM 700 O O . ASP A 1 91 ? -6.602 -2.120 17.996 1.00 98.56 91 ASP A O 1
ATOM 704 N N . LEU A 1 92 ? -7.059 0.063 17.765 1.00 98.69 92 LEU A N 1
ATOM 705 C CA . LEU A 1 92 ? -6.434 0.177 16.440 1.00 98.69 92 LEU A CA 1
ATOM 706 C C . LEU A 1 92 ? -4.933 -0.119 16.487 1.00 98.69 92 LEU A C 1
ATOM 708 O O . LEU A 1 92 ? -4.412 -0.813 15.615 1.00 98.69 92 LEU A O 1
ATOM 712 N N . TYR A 1 93 ? -4.232 0.368 17.512 1.00 98.56 93 TYR A N 1
ATOM 713 C CA . TYR A 1 93 ? -2.812 0.074 17.682 1.00 98.56 93 TYR A CA 1
ATOM 714 C C . TYR A 1 93 ? -2.565 -1.415 17.969 1.00 98.56 93 TYR A C 1
ATOM 716 O O . TYR A 1 93 ? -1.627 -2.005 17.427 1.00 98.56 93 TYR A O 1
ATOM 724 N N . ALA A 1 94 ? -3.418 -2.049 18.782 1.00 98.25 94 ALA A N 1
ATOM 725 C CA . ALA A 1 94 ? -3.364 -3.489 19.017 1.00 98.25 94 ALA A CA 1
ATOM 726 C C . ALA A 1 94 ? -3.599 -4.283 17.724 1.00 98.25 94 ALA A C 1
ATOM 728 O O . ALA A 1 94 ? -2.859 -5.229 17.462 1.00 98.25 94 ALA A O 1
ATOM 729 N N . LEU A 1 95 ? -4.548 -3.859 16.887 1.00 98.56 95 LEU A N 1
ATOM 730 C CA . LEU A 1 95 ? -4.820 -4.465 15.583 1.00 98.56 95 LEU A CA 1
ATOM 731 C C . LEU A 1 95 ? -3.639 -4.344 14.619 1.00 98.56 95 LEU A C 1
ATOM 733 O O . LEU A 1 95 ? -3.230 -5.342 14.029 1.00 98.56 95 LEU A O 1
ATOM 737 N N . LEU A 1 96 ? -3.040 -3.158 14.492 1.00 98.44 96 LEU A N 1
ATOM 738 C CA . LEU A 1 96 ? -1.856 -2.968 13.648 1.00 98.44 96 LEU A CA 1
ATOM 739 C C . LEU A 1 96 ? -0.688 -3.837 14.120 1.00 98.44 96 LEU A C 1
ATOM 741 O O . LEU A 1 96 ? -0.008 -4.445 13.299 1.00 98.44 96 LEU A O 1
ATOM 745 N N . LYS A 1 97 ? -0.482 -3.949 15.437 1.00 97.00 97 LYS A N 1
ATOM 746 C CA . LYS A 1 97 ? 0.522 -4.858 16.001 1.00 97.00 97 LYS A CA 1
ATOM 747 C C . LYS A 1 97 ? 0.203 -6.329 15.767 1.00 97.00 97 LYS A C 1
ATOM 749 O O . LYS A 1 97 ? 1.134 -7.114 15.631 1.00 97.00 97 LYS A O 1
ATOM 754 N N . GLU A 1 98 ? -1.072 -6.709 15.791 1.00 96.44 98 GLU A N 1
ATOM 755 C CA . GLU A 1 98 ? -1.507 -8.082 15.531 1.00 96.44 98 GLU A CA 1
ATOM 756 C C . GLU A 1 98 ? -1.222 -8.487 14.087 1.00 96.44 98 GLU A C 1
ATOM 758 O O . GLU A 1 98 ? -0.735 -9.589 13.838 1.00 96.44 98 GLU A O 1
ATOM 763 N N . ILE A 1 99 ? -1.495 -7.579 13.152 1.00 97.12 99 ILE A N 1
ATOM 764 C CA . ILE A 1 99 ? -1.305 -7.782 11.717 1.00 97.12 99 ILE A CA 1
ATOM 765 C C . ILE A 1 99 ? 0.186 -7.720 11.351 1.00 97.12 99 ILE A C 1
ATOM 767 O O . ILE A 1 99 ? 0.716 -8.653 10.752 1.00 97.12 99 ILE A O 1
ATOM 771 N N . PHE A 1 100 ? 0.885 -6.654 11.747 1.00 96.25 100 PHE A N 1
ATOM 772 C CA . PHE A 1 100 ? 2.284 -6.392 11.390 1.00 96.25 100 PHE A CA 1
ATOM 773 C C . PHE A 1 100 ? 3.259 -6.806 12.496 1.00 96.25 100 PHE A C 1
ATOM 775 O O . PHE A 1 100 ? 4.146 -6.050 12.904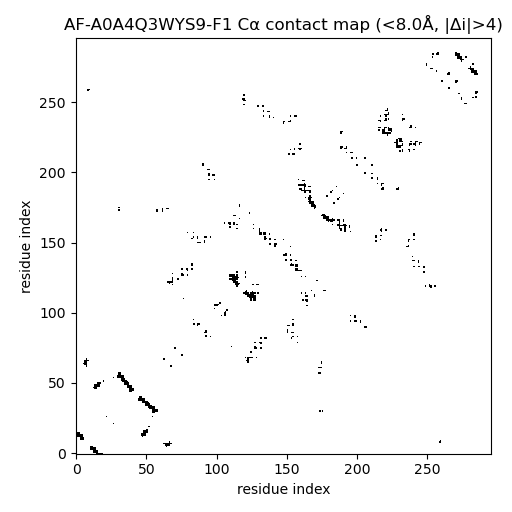 1.00 96.25 100 PHE A O 1
ATOM 782 N N . ARG A 1 101 ? 3.106 -8.029 13.006 1.00 89.81 101 ARG A N 1
ATOM 783 C CA . ARG A 1 101 ? 4.101 -8.622 13.910 1.00 89.81 101 ARG A CA 1
ATOM 784 C C . ARG A 1 101 ? 5.444 -8.698 13.172 1.00 89.81 101 ARG A C 1
ATOM 786 O O . ARG A 1 101 ? 5.490 -9.207 12.059 1.00 89.81 101 ARG A O 1
ATOM 793 N N . HIS A 1 102 ? 6.524 -8.218 13.795 1.00 69.69 102 HIS A N 1
ATOM 794 C CA . HIS A 1 102 ? 7.846 -8.075 13.158 1.00 69.69 102 HIS A CA 1
ATOM 795 C C . HIS A 1 102 ? 8.372 -9.375 12.518 1.00 69.69 102 HIS A C 1
ATOM 797 O O . HIS A 1 102 ? 8.968 -9.327 11.447 1.00 69.69 102 HIS A O 1
ATOM 803 N N . ASP A 1 103 ? 8.095 -10.523 13.141 1.00 72.25 103 ASP A N 1
ATOM 804 C CA . ASP A 1 103 ? 8.505 -11.850 12.654 1.00 72.25 103 ASP A CA 1
ATOM 805 C C . ASP A 1 103 ? 7.324 -12.638 12.048 1.00 72.25 103 ASP A C 1
ATOM 807 O O . ASP A 1 103 ? 7.341 -13.866 11.973 1.00 72.25 103 ASP A O 1
ATOM 811 N N . GLY A 1 104 ? 6.244 -11.939 11.688 1.00 81.69 104 GLY A N 1
ATOM 812 C CA . GLY A 1 104 ? 5.053 -12.521 11.084 1.00 81.69 104 GLY A CA 1
ATOM 813 C C . GLY A 1 104 ? 5.143 -12.565 9.561 1.00 81.69 104 GLY A C 1
ATOM 814 O O . GLY A 1 104 ? 5.575 -11.603 8.931 1.00 81.69 104 GLY A O 1
ATOM 815 N N . ASP A 1 105 ? 4.635 -13.652 8.976 1.00 90.00 105 ASP A N 1
ATOM 816 C CA . ASP A 1 105 ? 4.533 -13.856 7.521 1.00 90.00 105 ASP A CA 1
ATOM 817 C C . ASP A 1 105 ? 3.881 -12.664 6.793 1.00 90.00 105 ASP A C 1
ATOM 819 O O . ASP A 1 105 ? 4.352 -12.224 5.746 1.00 90.00 105 ASP A O 1
ATOM 823 N N . VAL A 1 106 ? 2.852 -12.065 7.406 1.00 93.81 106 VAL A N 1
ATOM 824 C CA . VAL A 1 106 ? 2.139 -10.903 6.857 1.00 93.81 106 VAL A CA 1
ATOM 825 C C . VAL A 1 106 ? 3.059 -9.699 6.671 1.00 93.81 106 VAL A C 1
ATOM 827 O O . VAL A 1 106 ? 2.994 -9.063 5.625 1.00 93.81 106 VAL A O 1
ATOM 830 N N . TRP A 1 107 ? 3.920 -9.376 7.644 1.00 94.81 107 TRP A N 1
ATOM 831 C CA . TRP A 1 107 ? 4.825 -8.230 7.519 1.00 94.81 107 TRP A CA 1
ATOM 832 C C . TRP A 1 107 ? 5.852 -8.455 6.414 1.00 94.81 107 TRP A C 1
ATOM 834 O O . TRP A 1 107 ? 6.058 -7.559 5.601 1.00 94.81 107 TRP A O 1
ATOM 844 N N . THR A 1 108 ? 6.463 -9.641 6.351 1.00 93.00 108 THR A N 1
ATOM 845 C CA . THR A 1 108 ? 7.437 -9.970 5.303 1.00 93.00 108 THR A CA 1
ATOM 846 C C . THR A 1 108 ? 6.806 -9.870 3.921 1.00 93.00 108 THR A C 1
ATOM 848 O O . THR A 1 108 ? 7.323 -9.149 3.071 1.00 93.00 108 THR A O 1
ATOM 851 N N . ARG A 1 109 ? 5.650 -10.514 3.716 1.00 94.38 109 ARG A N 1
ATOM 852 C CA . ARG A 1 109 ? 4.923 -10.456 2.442 1.00 94.38 109 ARG A CA 1
ATOM 853 C C . ARG A 1 109 ? 4.535 -9.021 2.103 1.00 94.38 109 ARG A C 1
ATOM 855 O O . ARG A 1 109 ? 4.888 -8.540 1.038 1.00 94.38 109 ARG A O 1
ATOM 862 N N . PHE A 1 110 ? 3.913 -8.296 3.031 1.00 95.94 110 PHE A N 1
ATOM 863 C CA . PHE A 1 110 ? 3.493 -6.910 2.814 1.00 95.94 110 PHE A CA 1
ATOM 864 C C . PHE A 1 110 ? 4.657 -5.976 2.472 1.00 95.94 110 PHE A C 1
ATOM 866 O O . PHE A 1 110 ? 4.559 -5.175 1.545 1.00 95.94 110 PHE A O 1
ATOM 873 N N . ALA A 1 111 ? 5.762 -6.079 3.213 1.00 94.25 111 ALA A N 1
ATOM 874 C CA . ALA A 1 111 ? 6.912 -5.209 3.035 1.00 94.25 111 ALA A CA 1
ATOM 875 C C . ALA A 1 111 ? 7.625 -5.451 1.703 1.00 94.25 111 ALA A C 1
ATOM 877 O O . ALA A 1 111 ? 8.255 -4.529 1.201 1.00 94.25 111 ALA A O 1
ATOM 878 N N . GLU A 1 112 ? 7.542 -6.656 1.138 1.00 91.31 112 GLU A N 1
ATOM 879 C CA . GLU A 1 112 ? 8.209 -7.023 -0.115 1.00 91.31 112 GLU A CA 1
ATOM 880 C C . GLU A 1 112 ? 7.273 -7.016 -1.328 1.00 91.31 112 GLU A C 1
ATOM 882 O O . GLU A 1 112 ? 7.751 -6.915 -2.458 1.00 91.31 112 GLU A O 1
ATOM 887 N N . SER A 1 113 ? 5.957 -7.074 -1.127 1.00 92.00 113 SER A N 1
ATOM 888 C CA . SER A 1 113 ? 4.978 -7.103 -2.211 1.00 92.00 113 SER A CA 1
ATOM 889 C C . SER A 1 113 ? 5.043 -5.852 -3.103 1.00 92.00 113 SER A C 1
ATOM 891 O O . SER A 1 113 ? 5.234 -4.732 -2.612 1.00 92.00 113 SER A O 1
ATOM 893 N N . PRO A 1 114 ? 4.832 -6.016 -4.421 1.00 90.25 114 PRO A N 1
ATOM 894 C CA . PRO A 1 114 ? 4.496 -4.902 -5.301 1.00 90.25 114 PRO A CA 1
ATOM 895 C C . PRO A 1 114 ? 3.098 -4.359 -4.980 1.00 90.25 114 PRO A C 1
ATOM 897 O O . PRO A 1 114 ? 2.245 -5.085 -4.468 1.00 90.25 114 PRO A O 1
ATOM 900 N N . ALA A 1 115 ? 2.841 -3.090 -5.304 1.00 84.69 115 ALA A N 1
ATOM 901 C CA . ALA A 1 115 ? 1.509 -2.499 -5.146 1.00 84.69 115 ALA A CA 1
ATOM 902 C C . ALA A 1 115 ? 0.605 -2.723 -6.369 1.00 84.69 115 ALA A C 1
ATOM 904 O O . ALA A 1 115 ? -0.595 -2.485 -6.290 1.00 84.69 115 ALA A O 1
ATOM 905 N N . ALA A 1 116 ? 1.143 -3.146 -7.512 1.00 80.38 116 ALA A N 1
ATOM 906 C CA . ALA A 1 116 ? 0.360 -3.379 -8.722 1.00 80.38 116 ALA A CA 1
ATOM 907 C C . ALA A 1 116 ? 1.104 -4.299 -9.699 1.00 80.38 116 ALA A C 1
ATOM 909 O O . ALA A 1 116 ? 2.302 -4.538 -9.568 1.00 80.38 116 ALA A O 1
ATOM 910 N N . THR A 1 117 ? 0.377 -4.852 -10.673 1.00 66.94 117 THR A N 1
ATOM 911 C CA . THR A 1 117 ? 0.926 -5.782 -11.674 1.00 66.94 117 THR A CA 1
ATOM 912 C C . THR A 1 117 ? 1.660 -5.063 -12.804 1.00 66.94 117 THR A C 1
ATOM 914 O O . THR A 1 117 ? 2.741 -5.482 -13.197 1.00 66.94 117 THR A O 1
ATOM 917 N N . ASN A 1 118 ? 1.091 -3.972 -13.325 1.00 58.59 118 ASN A N 1
ATOM 918 C CA . ASN A 1 118 ? 1.569 -3.311 -14.550 1.00 58.59 118 ASN A CA 1
ATOM 919 C C . ASN A 1 118 ? 1.602 -1.774 -14.467 1.00 58.59 118 ASN A C 1
ATOM 921 O O . ASN A 1 118 ? 1.852 -1.111 -15.471 1.00 58.59 118 ASN A O 1
ATOM 925 N N . MET A 1 119 ? 1.289 -1.195 -13.311 1.00 61.03 119 MET A N 1
AT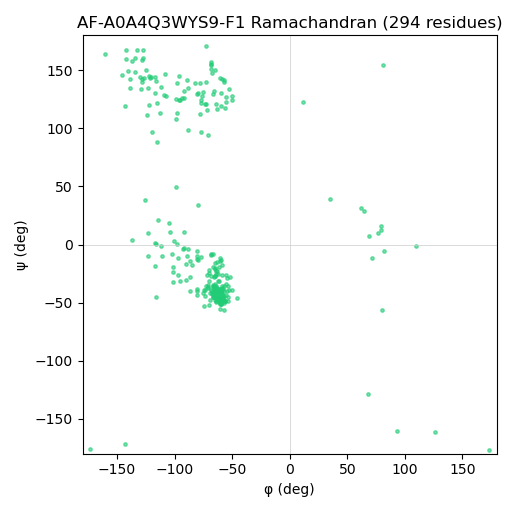OM 926 C CA . MET A 1 119 ? 1.237 0.256 -13.091 1.00 61.03 119 MET A CA 1
ATOM 927 C C . MET A 1 119 ? 1.892 0.583 -11.750 1.00 61.03 119 MET A C 1
ATOM 929 O O . MET A 1 119 ? 1.973 -0.322 -10.937 1.00 61.03 119 MET A O 1
ATOM 933 N N . HIS A 1 120 ? 2.347 1.826 -11.564 1.00 62.56 120 HIS A N 1
ATOM 934 C CA . HIS A 1 120 ? 2.877 2.443 -10.336 1.00 62.56 120 HIS A CA 1
ATOM 935 C C . HIS A 1 120 ? 3.198 1.538 -9.134 1.00 62.56 120 HIS A C 1
ATOM 937 O O . HIS A 1 120 ? 2.327 0.880 -8.569 1.00 62.56 120 HIS A O 1
ATOM 943 N N . HIS A 1 121 ? 4.453 1.573 -8.676 1.00 72.31 121 HIS A N 1
ATOM 944 C CA . HIS A 1 121 ? 4.929 0.742 -7.558 1.00 72.31 121 HIS A CA 1
ATOM 945 C C . HIS A 1 121 ? 4.849 -0.782 -7.818 1.00 72.31 121 HIS A C 1
ATOM 947 O O . HIS A 1 121 ? 4.689 -1.580 -6.891 1.00 72.31 121 HIS A O 1
ATOM 953 N N . ASN A 1 122 ? 4.995 -1.227 -9.070 1.00 77.62 122 ASN A N 1
ATOM 954 C CA . ASN A 1 122 ? 5.009 -2.646 -9.461 1.00 77.62 122 ASN A CA 1
ATOM 955 C C . ASN A 1 122 ? 6.362 -3.351 -9.220 1.00 77.62 122 ASN A C 1
ATOM 957 O O . ASN A 1 122 ? 6.765 -4.227 -9.979 1.00 77.62 122 ASN A O 1
ATOM 961 N N . TYR A 1 123 ? 7.072 -2.963 -8.166 1.00 82.38 123 TYR A N 1
ATOM 962 C CA . TYR A 1 123 ? 8.393 -3.473 -7.804 1.00 82.38 123 TYR A CA 1
ATOM 963 C C . TYR A 1 123 ? 8.417 -3.949 -6.355 1.00 82.38 123 TYR A C 1
ATOM 965 O O . TYR A 1 123 ? 7.506 -3.665 -5.573 1.00 82.38 123 TYR A O 1
ATOM 973 N N . ARG A 1 124 ? 9.474 -4.671 -5.974 1.00 87.06 124 ARG A N 1
ATOM 974 C CA . ARG A 1 124 ? 9.637 -5.179 -4.610 1.00 87.06 124 ARG A CA 1
ATOM 975 C C . ARG A 1 124 ? 9.561 -4.044 -3.585 1.00 87.06 124 ARG A C 1
ATOM 977 O O . ARG A 1 124 ? 10.335 -3.092 -3.630 1.00 87.06 124 ARG A O 1
ATOM 984 N N . GLY A 1 125 ? 8.628 -4.178 -2.646 1.00 90.69 125 GLY A N 1
ATOM 985 C CA . GLY A 1 125 ? 8.332 -3.204 -1.598 1.00 90.69 125 GLY A CA 1
ATOM 986 C C . GLY A 1 125 ? 7.526 -1.984 -2.035 1.00 90.69 125 GLY A C 1
ATOM 987 O O . GLY A 1 125 ? 7.343 -1.060 -1.241 1.00 90.69 125 GLY A O 1
ATOM 988 N N . GLY A 1 126 ? 6.988 -1.990 -3.254 1.00 92.06 126 GLY A N 1
ATOM 989 C CA . GLY A 1 126 ? 6.071 -0.957 -3.715 1.00 92.06 126 GLY A CA 1
ATOM 990 C C . GLY A 1 126 ? 4.834 -0.810 -2.823 1.00 92.06 126 GLY A C 1
ATOM 991 O O . GLY A 1 126 ? 4.403 0.310 -2.562 1.00 92.06 126 GLY A O 1
ATOM 992 N N . LEU A 1 127 ? 4.306 -1.912 -2.271 1.00 95.00 127 LEU A N 1
ATOM 993 C CA . LEU A 1 127 ? 3.148 -1.877 -1.369 1.00 95.00 127 LEU A CA 1
ATOM 994 C C . LEU A 1 127 ? 3.444 -1.115 -0.065 1.00 95.00 127 LEU A C 1
ATOM 996 O O . LEU A 1 127 ? 2.613 -0.334 0.409 1.00 95.00 127 LEU A O 1
ATOM 1000 N N . LEU A 1 128 ? 4.644 -1.303 0.490 1.00 96.38 128 LEU A N 1
ATOM 1001 C CA . LEU A 1 128 ? 5.123 -0.582 1.669 1.00 96.38 128 LEU A CA 1
ATOM 1002 C C . LEU A 1 128 ? 5.285 0.914 1.385 1.00 96.38 128 LEU A C 1
ATOM 1004 O O . LEU A 1 128 ? 4.907 1.750 2.213 1.00 96.38 128 LEU A O 1
ATOM 1008 N N . GLU A 1 129 ? 5.872 1.248 0.235 1.00 94.50 129 GLU A N 1
ATOM 1009 C CA . GLU A 1 129 ? 6.062 2.632 -0.191 1.00 94.50 129 GLU A CA 1
ATOM 1010 C C . GLU A 1 129 ? 4.718 3.353 -0.323 1.00 94.50 129 GLU A C 1
ATOM 1012 O O . GLU A 1 129 ? 4.526 4.362 0.370 1.00 94.50 129 GLU A O 1
ATOM 1017 N N . HIS A 1 130 ? 3.808 2.785 -1.124 1.00 94.88 130 HIS A N 1
ATOM 1018 C CA . HIS A 1 130 ? 2.460 3.289 -1.399 1.00 94.88 130 HIS A CA 1
ATOM 1019 C C . HIS A 1 130 ? 1.647 3.460 -0.117 1.00 94.88 130 HIS A C 1
ATOM 1021 O O . HIS A 1 130 ? 1.242 4.568 0.232 1.00 94.88 130 HIS A O 1
ATOM 1027 N N . SER A 1 131 ? 1.498 2.394 0.676 1.00 97.56 131 SER A N 1
ATOM 1028 C CA . SER A 1 131 ? 0.700 2.448 1.911 1.00 97.56 131 SER A CA 1
ATOM 1029 C C . SER A 1 131 ? 1.246 3.473 2.905 1.00 97.56 131 SER A C 1
ATOM 1031 O O . SER A 1 131 ? 0.486 4.194 3.552 1.00 97.56 131 SER A O 1
ATOM 1033 N N . GLY A 1 132 ? 2.575 3.588 3.009 1.00 97.25 132 GLY A N 1
ATOM 1034 C CA . GLY A 1 132 ? 3.211 4.600 3.847 1.00 97.25 132 GLY A CA 1
ATOM 1035 C C . GLY A 1 132 ? 3.050 6.030 3.316 1.00 97.25 132 GLY A C 1
ATOM 1036 O O . GLY A 1 132 ? 3.022 6.963 4.117 1.00 97.25 132 GLY A O 1
ATOM 1037 N N . GLU A 1 133 ? 2.971 6.229 1.998 1.00 95.69 133 GLU A N 1
ATOM 1038 C CA . GLU A 1 133 ? 2.676 7.531 1.389 1.00 95.69 133 GLU A CA 1
ATOM 1039 C C . GLU A 1 133 ? 1.219 7.936 1.637 1.00 95.69 133 GLU A C 1
ATOM 1041 O O . GLU A 1 133 ? 0.973 9.014 2.183 1.00 95.69 133 GLU A O 1
ATOM 1046 N N . VAL A 1 134 ? 0.262 7.059 1.322 1.00 98.25 134 VAL A N 1
ATOM 1047 C CA . VAL A 1 134 ? -1.173 7.303 1.530 1.00 98.25 134 VAL A CA 1
ATOM 1048 C C . VAL A 1 134 ? -1.461 7.603 3.001 1.00 98.25 134 VAL A C 1
ATOM 1050 O O . VAL A 1 134 ? -2.151 8.577 3.311 1.00 98.25 134 VAL A O 1
ATOM 1053 N N . ALA A 1 135 ? -0.873 6.837 3.925 1.00 98.62 135 ALA A N 1
ATOM 1054 C CA . ALA A 1 135 ? -1.016 7.074 5.360 1.00 98.62 135 ALA A CA 1
ATOM 1055 C C . ALA A 1 135 ? -0.409 8.410 5.814 1.00 98.62 135 ALA A C 1
ATOM 1057 O O . ALA A 1 135 ? -1.001 9.093 6.653 1.00 98.62 135 ALA A O 1
ATOM 1058 N N . LEU A 1 136 ? 0.721 8.833 5.237 1.00 97.88 136 LEU A N 1
ATOM 1059 C CA . LEU A 1 136 ? 1.299 10.148 5.517 1.00 97.88 136 LEU A CA 1
ATOM 1060 C C . LEU A 1 136 ? 0.396 11.283 5.009 1.00 97.88 136 LEU A C 1
ATOM 1062 O O . LEU A 1 136 ? 0.174 12.254 5.732 1.00 97.88 136 LEU A O 1
ATOM 1066 N N . LEU A 1 137 ? -0.149 11.175 3.794 1.00 97.94 137 LEU A N 1
ATOM 1067 C CA . LEU A 1 137 ? -1.090 12.162 3.249 1.00 97.94 137 LEU A CA 1
ATOM 1068 C C . LEU A 1 137 ? -2.343 12.272 4.128 1.00 97.94 137 LEU A C 1
ATOM 1070 O O . LEU A 1 137 ? -2.748 13.375 4.506 1.00 97.94 137 LEU A O 1
ATOM 1074 N N . CYS A 1 138 ? -2.898 11.125 4.517 1.00 98.44 138 CYS A N 1
ATOM 1075 C CA . CYS A 1 138 ? -4.027 11.026 5.432 1.00 98.44 138 CYS A CA 1
ATOM 1076 C C . CYS A 1 138 ? -3.735 11.681 6.790 1.00 98.44 138 CYS A C 1
ATOM 1078 O O . CYS A 1 138 ? -4.549 12.464 7.281 1.00 98.44 138 CYS A O 1
ATOM 1080 N N . GLU A 1 139 ? -2.561 11.427 7.380 1.00 97.88 139 GLU A N 1
ATOM 1081 C CA . GLU A 1 139 ? -2.139 12.056 8.636 1.00 97.88 139 GLU A CA 1
ATOM 1082 C C . GLU A 1 139 ? -2.116 13.588 8.518 1.00 97.88 139 GLU A C 1
ATOM 1084 O O . GLU A 1 139 ? -2.621 14.296 9.397 1.00 97.88 139 GLU A O 1
ATOM 1089 N N . ARG A 1 140 ? -1.539 14.116 7.431 1.00 97.06 140 ARG A N 1
ATOM 1090 C CA . ARG A 1 140 ? -1.442 15.565 7.203 1.00 97.06 140 ARG A CA 1
ATOM 1091 C C . ARG A 1 140 ? -2.815 16.213 7.066 1.00 97.06 140 ARG A C 1
ATOM 1093 O O . ARG A 1 140 ? -3.033 17.275 7.648 1.00 97.06 140 ARG A O 1
ATOM 1100 N N . LEU A 1 141 ? -3.738 15.578 6.346 1.00 96.62 141 LEU A N 1
ATOM 1101 C CA . LEU A 1 141 ? -5.102 16.084 6.184 1.00 96.62 141 LEU A CA 1
ATOM 1102 C C . LEU A 1 141 ? -5.902 16.012 7.486 1.00 96.62 141 LEU A C 1
ATOM 1104 O O . LEU A 1 141 ? -6.567 16.987 7.835 1.00 96.62 141 LEU A O 1
ATOM 1108 N N . ALA A 1 142 ? -5.785 14.922 8.247 1.00 95.44 142 ALA A N 1
ATOM 1109 C CA . ALA A 1 142 ? -6.420 14.809 9.559 1.00 95.44 142 ALA A CA 1
ATOM 1110 C C . ALA A 1 142 ? -5.947 15.912 10.523 1.00 95.44 142 ALA A C 1
ATOM 1112 O O . ALA A 1 142 ? -6.747 16.472 11.266 1.00 95.44 142 ALA A O 1
ATOM 1113 N N . GLY A 1 143 ? -4.665 16.294 10.468 1.00 92.06 143 GLY A N 1
ATOM 1114 C CA . GLY A 1 143 ? -4.131 17.409 11.259 1.00 92.06 143 GLY A CA 1
ATOM 1115 C C . GLY A 1 143 ? -4.726 18.780 10.904 1.00 92.06 143 GLY A C 1
ATOM 1116 O O . GLY A 1 143 ? -4.756 19.669 11.753 1.00 92.06 143 GLY A O 1
ATOM 1117 N N . ALA A 1 144 ? -5.215 18.955 9.674 1.00 94.12 144 ALA A N 1
ATOM 1118 C CA . ALA A 1 144 ? -5.864 20.184 9.219 1.00 94.12 144 ALA A CA 1
ATOM 1119 C C . ALA A 1 144 ? -7.388 20.189 9.446 1.00 94.12 144 ALA A C 1
ATOM 1121 O O . ALA A 1 144 ? -8.013 21.250 9.396 1.00 94.12 144 ALA A O 1
ATOM 1122 N N . LEU A 1 145 ? -7.995 19.023 9.689 1.00 92.69 145 LEU A N 1
ATOM 1123 C CA . LEU A 1 145 ? -9.442 18.838 9.761 1.00 92.69 145 LEU A CA 1
ATOM 1124 C C . LEU A 1 145 ? -9.846 18.308 11.150 1.00 92.69 145 LEU A C 1
ATOM 1126 O O . LEU A 1 145 ? -9.834 17.102 11.382 1.00 92.69 145 LEU A O 1
ATOM 1130 N N . PRO A 1 146 ? -10.266 19.179 12.088 1.00 86.62 146 PRO A N 1
ATOM 1131 C CA . PRO A 1 146 ? -10.431 18.816 13.502 1.00 86.62 146 PRO A CA 1
ATOM 1132 C C . PRO A 1 146 ? -11.577 17.834 13.806 1.00 86.62 146 PRO A C 1
ATOM 1134 O O . PRO A 1 146 ? -11.706 17.392 14.941 1.00 86.62 146 PRO A O 1
ATOM 1137 N N . HIS A 1 147 ? -12.432 17.525 12.830 1.00 90.94 147 HIS A N 1
ATOM 1138 C CA . HIS A 1 147 ? -13.585 16.629 12.975 1.00 90.94 147 HIS A CA 1
ATOM 1139 C C . HIS A 1 147 ? -13.327 15.215 12.433 1.00 90.94 147 HIS A C 1
ATOM 1141 O O . HIS A 1 147 ? -14.248 14.405 12.417 1.00 90.94 147 HIS A O 1
ATOM 1147 N N . ILE A 1 148 ? -12.109 14.943 11.963 1.00 97.00 148 ILE A N 1
ATOM 1148 C CA . ILE A 1 148 ? -11.707 13.653 11.405 1.00 97.00 148 ILE A CA 1
ATOM 1149 C C . ILE A 1 148 ? -11.126 12.788 12.516 1.00 97.00 148 ILE A C 1
ATOM 1151 O O . ILE A 1 148 ? -10.248 13.237 13.260 1.00 97.00 148 ILE A O 1
ATOM 1155 N N . ASP A 1 149 ? -11.566 11.533 12.602 1.00 97.94 149 ASP A N 1
ATOM 1156 C CA . ASP A 1 149 ? -10.881 10.547 13.434 1.00 97.94 149 ASP A CA 1
ATOM 1157 C C . ASP A 1 149 ? -9.539 10.181 12.785 1.00 97.94 149 ASP A C 1
ATOM 1159 O O . ASP A 1 149 ? -9.440 9.327 11.898 1.00 97.94 149 ASP A O 1
ATOM 1163 N N . ARG A 1 150 ? -8.484 10.879 13.223 1.00 98.00 150 ARG A N 1
ATOM 1164 C CA . ARG A 1 150 ? -7.116 10.690 12.729 1.00 98.00 150 ARG A CA 1
ATOM 1165 C C . ARG A 1 150 ? -6.675 9.233 12.827 1.00 98.00 150 ARG A C 1
ATOM 1167 O O . ARG A 1 150 ? -6.043 8.733 11.900 1.00 98.00 150 ARG A O 1
ATOM 1174 N N . ASP A 1 151 ? -6.930 8.585 13.956 1.00 98.56 151 ASP A N 1
ATOM 1175 C CA . ASP A 1 151 ? -6.360 7.272 14.236 1.00 98.56 151 ASP A CA 1
ATOM 1176 C C . ASP A 1 151 ? -7.057 6.193 13.409 1.00 98.56 151 ASP A C 1
ATOM 1178 O O . ASP A 1 151 ? -6.375 5.331 12.852 1.00 98.56 151 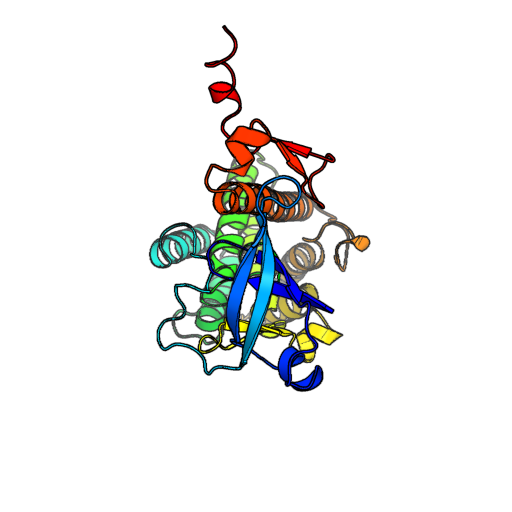ASP A O 1
ATOM 1182 N N . LEU A 1 152 ? -8.382 6.291 13.246 1.00 98.75 152 LEU A N 1
ATOM 1183 C CA . LEU A 1 152 ? -9.138 5.449 12.319 1.00 98.75 152 LEU A CA 1
ATOM 1184 C C . LEU A 1 152 ? -8.637 5.617 10.881 1.00 98.75 152 LEU A C 1
ATOM 1186 O O . LEU A 1 152 ? -8.371 4.624 10.203 1.00 98.75 152 LEU A O 1
ATOM 1190 N N . LEU A 1 153 ? -8.470 6.862 10.430 1.00 98.81 153 LEU A N 1
ATOM 1191 C CA . LEU A 1 153 ? -8.041 7.163 9.068 1.00 98.81 153 LEU A CA 1
ATOM 1192 C C . LEU A 1 153 ? -6.615 6.666 8.780 1.00 98.81 153 LEU A C 1
ATOM 1194 O O . LEU A 1 153 ? -6.392 6.014 7.763 1.00 98.81 153 LEU A O 1
ATOM 1198 N N . VAL A 1 154 ? -5.651 6.934 9.669 1.00 98.75 154 VAL A N 1
ATOM 1199 C CA . VAL A 1 154 ? -4.262 6.465 9.505 1.00 98.75 154 VAL A CA 1
ATOM 1200 C C . VAL A 1 154 ? -4.194 4.939 9.566 1.00 98.75 154 VAL A C 1
ATOM 1202 O O . VAL A 1 154 ? -3.515 4.333 8.742 1.00 98.75 154 VAL A O 1
ATOM 1205 N N . CYS A 1 155 ? -4.924 4.303 10.488 1.00 98.88 155 CYS A N 1
ATOM 1206 C CA . CYS A 1 155 ? -4.995 2.843 10.564 1.00 98.88 155 CYS A CA 1
ATOM 1207 C C . CYS A 1 155 ? -5.544 2.239 9.263 1.00 98.88 155 CYS A C 1
ATOM 1209 O O . CYS A 1 155 ? -4.936 1.331 8.700 1.00 98.88 155 CYS A O 1
ATOM 1211 N N . ALA A 1 156 ? -6.643 2.787 8.739 1.00 98.81 156 ALA A N 1
ATOM 1212 C CA . ALA A 1 156 ? -7.208 2.345 7.471 1.00 98.81 156 ALA A CA 1
ATOM 1213 C C . ALA A 1 156 ? -6.253 2.566 6.297 1.00 98.81 156 ALA A C 1
ATOM 1215 O O . ALA A 1 156 ? -6.104 1.675 5.472 1.00 98.81 156 ALA A O 1
ATOM 1216 N N . ALA A 1 157 ? -5.559 3.702 6.243 1.00 98.75 157 ALA A N 1
ATOM 1217 C CA . ALA A 1 157 ? -4.585 3.988 5.196 1.00 98.75 157 ALA A CA 1
ATOM 1218 C C . ALA A 1 157 ? -3.389 3.022 5.210 1.00 98.75 157 ALA A C 1
ATOM 1220 O O . ALA A 1 157 ? -2.909 2.631 4.153 1.00 98.75 157 ALA A O 1
ATOM 1221 N N . LEU A 1 158 ? -2.932 2.573 6.380 1.00 98.75 158 LEU A N 1
ATOM 1222 C CA . LEU A 1 158 ? -1.870 1.562 6.480 1.00 98.75 158 LEU A CA 1
ATOM 1223 C C . LEU A 1 158 ? -2.331 0.163 6.034 1.00 98.75 158 LEU A C 1
ATOM 1225 O O . LEU A 1 158 ? -1.495 -0.677 5.709 1.00 98.75 158 LEU A O 1
ATOM 1229 N N . LEU A 1 159 ? -3.644 -0.092 6.044 1.00 98.75 159 LEU A N 1
ATOM 1230 C CA . LEU A 1 159 ? -4.250 -1.402 5.788 1.00 98.75 159 LEU A CA 1
ATOM 1231 C C . LEU A 1 159 ? -5.034 -1.486 4.470 1.00 98.75 159 LEU A C 1
ATOM 1233 O O . LEU A 1 159 ? -5.429 -2.588 4.100 1.00 98.75 159 LEU A O 1
ATOM 1237 N N . HIS A 1 160 ? -5.286 -0.369 3.780 1.00 98.56 160 HIS A N 1
ATOM 1238 C CA . HIS A 1 160 ? -6.248 -0.298 2.668 1.00 98.56 160 HIS A CA 1
ATOM 1239 C C . HIS A 1 160 ? -5.968 -1.327 1.568 1.00 98.56 160 HIS A C 1
ATOM 1241 O O . HIS A 1 160 ? -6.887 -1.997 1.101 1.00 98.56 160 HIS A O 1
ATOM 1247 N N . ASP A 1 161 ? -4.686 -1.518 1.266 1.00 97.75 161 ASP A N 1
ATOM 1248 C CA . ASP A 1 161 ? -4.187 -2.400 0.219 1.00 97.75 161 ASP A CA 1
ATOM 1249 C C . ASP A 1 161 ? -3.589 -3.714 0.744 1.00 97.75 161 ASP A C 1
ATOM 1251 O O . ASP A 1 161 ? -2.981 -4.475 -0.010 1.00 97.75 161 ASP A O 1
ATOM 1255 N N . ILE A 1 162 ? -3.766 -4.045 2.030 1.00 98.19 162 ILE A N 1
ATOM 1256 C CA . ILE A 1 162 ? -3.144 -5.243 2.623 1.00 98.19 162 ILE A CA 1
ATOM 1257 C C . ILE A 1 162 ? -3.547 -6.540 1.913 1.00 98.19 162 ILE A C 1
ATOM 1259 O O . ILE A 1 162 ? -2.778 -7.495 1.890 1.00 98.19 162 ILE A O 1
ATOM 1263 N N . GLY A 1 163 ? -4.723 -6.575 1.281 1.00 97.75 163 GLY A N 1
ATOM 1264 C CA . GLY A 1 163 ? -5.175 -7.728 0.507 1.00 97.75 163 GLY A CA 1
ATOM 1265 C C . GLY A 1 163 ? -4.307 -8.049 -0.709 1.00 97.75 163 GLY A C 1
ATOM 1266 O O . GLY A 1 163 ? -4.395 -9.167 -1.213 1.00 97.75 163 GLY A O 1
ATOM 1267 N N . LYS A 1 164 ? -3.437 -7.131 -1.158 1.00 96.81 164 LYS A N 1
ATOM 1268 C CA . LYS A 1 164 ? -2.520 -7.367 -2.282 1.00 96.81 164 LYS A CA 1
ATOM 1269 C C . LYS A 1 164 ? -1.534 -8.500 -2.018 1.00 96.81 164 LYS A C 1
ATOM 1271 O O . LYS A 1 164 ? -1.134 -9.181 -2.957 1.00 96.81 164 LYS A O 1
ATOM 1276 N N . ILE A 1 165 ? -1.230 -8.779 -0.746 1.00 96.06 165 ILE A N 1
ATOM 1277 C CA . ILE A 1 165 ? -0.387 -9.920 -0.364 1.00 96.06 165 ILE A CA 1
ATOM 1278 C C . ILE A 1 165 ? -1.033 -11.268 -0.710 1.00 96.06 165 ILE A C 1
ATOM 1280 O O . ILE A 1 165 ? -0.313 -12.240 -0.907 1.00 96.06 165 ILE A O 1
ATOM 1284 N N . GLU A 1 166 ? -2.368 -11.333 -0.769 1.00 96.12 166 GLU A N 1
ATOM 1285 C CA . GLU A 1 166 ? -3.135 -12.528 -1.151 1.00 96.12 166 GLU A CA 1
ATOM 1286 C C . GLU A 1 166 ? -3.634 -12.458 -2.602 1.00 96.12 166 GLU A C 1
ATOM 1288 O O . GLU A 1 166 ? -3.913 -13.484 -3.221 1.00 96.12 166 GLU A O 1
ATOM 1293 N N . GLU A 1 167 ? -3.775 -11.253 -3.160 1.00 95.19 167 GLU A N 1
ATOM 1294 C CA . GLU A 1 167 ? -4.207 -11.049 -4.544 1.00 95.19 167 GLU A CA 1
ATOM 1295 C C . GLU A 1 167 ? -3.114 -11.429 -5.547 1.00 95.19 167 GLU A C 1
ATOM 1297 O O . GLU A 1 167 ? -3.419 -11.945 -6.626 1.00 95.19 167 GLU A O 1
ATOM 1302 N N . MET A 1 168 ? -1.853 -11.182 -5.196 1.00 92.94 168 MET A N 1
ATOM 1303 C CA . MET A 1 168 ? -0.728 -11.281 -6.116 1.00 92.94 168 MET A CA 1
ATOM 1304 C C . MET A 1 168 ? 0.373 -12.194 -5.579 1.00 92.94 168 MET A C 1
ATOM 1306 O O . MET A 1 168 ? 0.704 -12.182 -4.397 1.00 92.94 168 MET A O 1
ATOM 1310 N N . GLU A 1 169 ? 0.993 -12.930 -6.494 1.00 87.88 169 GLU A N 1
ATOM 1311 C CA . GLU A 1 169 ? 2.228 -13.676 -6.277 1.00 87.88 169 GLU A CA 1
ATOM 1312 C C . GLU A 1 169 ? 3.349 -13.036 -7.096 1.00 87.88 169 GLU A C 1
ATOM 1314 O O . GLU A 1 169 ? 3.163 -12.690 -8.268 1.00 87.88 169 GLU A O 1
ATOM 1319 N N . CYS A 1 170 ? 4.511 -12.878 -6.464 1.00 84.38 170 CYS A N 1
ATOM 1320 C CA . CYS A 1 170 ? 5.713 -12.343 -7.086 1.00 84.38 170 CYS A CA 1
ATOM 1321 C C . CYS A 1 170 ? 6.843 -13.363 -6.959 1.00 84.38 170 CYS A C 1
ATOM 1323 O O . CYS A 1 170 ? 7.239 -13.718 -5.847 1.00 84.38 170 CYS A O 1
ATOM 1325 N N . ASP A 1 171 ? 7.375 -13.818 -8.090 1.00 83.94 171 ASP A N 1
ATOM 1326 C CA . ASP A 1 171 ? 8.629 -14.560 -8.110 1.00 83.94 171 ASP A CA 1
ATOM 132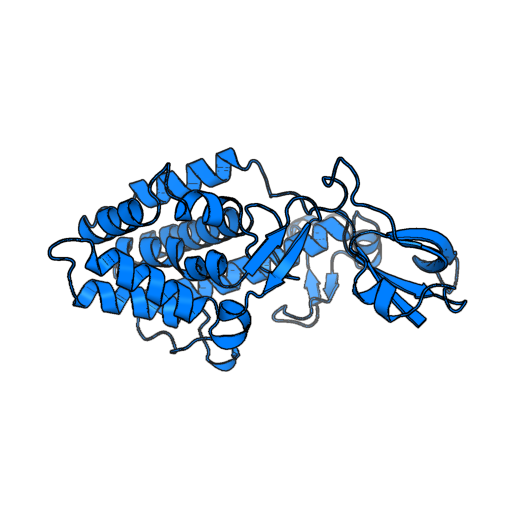7 C C . ASP A 1 171 ? 9.789 -13.573 -8.240 1.00 83.94 171 ASP A C 1
ATOM 1329 O O . ASP A 1 171 ? 10.133 -13.115 -9.328 1.00 83.94 171 ASP A O 1
ATOM 1333 N N . PHE A 1 172 ? 10.418 -13.254 -7.110 1.00 76.12 172 PHE A N 1
ATOM 1334 C CA . PHE A 1 172 ? 11.558 -12.336 -7.061 1.00 76.12 172 PHE A CA 1
ATOM 1335 C C . PHE A 1 172 ? 12.819 -12.866 -7.760 1.00 76.12 172 PHE A C 1
ATOM 1337 O O . PHE A 1 172 ? 13.776 -12.115 -7.904 1.00 76.12 172 PHE A O 1
ATOM 1344 N N . ASN A 1 173 ? 12.860 -14.132 -8.193 1.00 76.12 173 ASN A N 1
ATOM 1345 C CA . ASN A 1 173 ? 13.970 -14.644 -9.007 1.00 76.12 173 ASN A CA 1
ATOM 1346 C C . ASN A 1 173 ? 13.773 -14.363 -10.497 1.00 76.12 173 ASN A C 1
ATOM 1348 O O . ASN A 1 173 ? 14.729 -14.445 -11.267 1.00 76.12 173 ASN A O 1
ATOM 1352 N N . THR A 1 174 ? 12.544 -14.051 -10.905 1.00 73.31 174 THR A N 1
ATOM 1353 C CA . THR A 1 174 ? 12.187 -13.810 -12.305 1.00 73.31 174 THR A CA 1
ATOM 1354 C C . THR A 1 174 ? 11.560 -12.433 -12.522 1.00 73.31 174 THR A C 1
ATOM 1356 O O . THR A 1 174 ? 11.385 -12.014 -13.662 1.00 73.31 174 THR A O 1
ATOM 1359 N N . GLY A 1 175 ? 11.230 -11.709 -11.447 1.00 73.06 175 GLY A N 1
ATOM 1360 C CA . GLY A 1 175 ? 10.483 -10.450 -11.486 1.00 73.06 175 GLY A CA 1
ATOM 1361 C C . GLY A 1 175 ? 9.024 -10.631 -11.914 1.00 73.06 175 GLY A C 1
ATOM 1362 O O . GLY A 1 175 ? 8.321 -9.651 -12.159 1.00 73.06 175 GLY A O 1
ATOM 1363 N N . LYS A 1 176 ? 8.553 -11.877 -12.044 1.00 80.69 176 LYS A N 1
ATOM 1364 C CA . LYS A 1 176 ? 7.221 -12.174 -12.555 1.00 80.69 176 LYS A CA 1
ATOM 1365 C C . LYS A 1 176 ? 6.175 -11.921 -11.484 1.00 80.69 176 LYS A C 1
ATOM 1367 O O . LYS A 1 176 ? 6.169 -12.566 -10.438 1.00 80.69 176 LYS A O 1
ATOM 1372 N N . ILE A 1 177 ? 5.237 -11.040 -11.808 1.00 83.81 177 ILE A N 1
ATOM 1373 C CA . ILE A 1 177 ? 4.086 -10.723 -10.972 1.00 83.81 177 ILE A CA 1
ATOM 1374 C C . ILE A 1 177 ? 2.833 -11.290 -11.639 1.00 83.81 177 ILE A C 1
ATOM 1376 O O . ILE A 1 177 ? 2.576 -11.047 -12.819 1.00 83.81 177 ILE A O 1
ATOM 1380 N N . SER A 1 178 ? 2.040 -12.053 -10.892 1.00 87.19 178 SER A N 1
ATOM 1381 C CA . SER A 1 178 ? 0.795 -12.642 -11.390 1.00 87.19 178 SER A CA 1
ATOM 1382 C C . SER A 1 178 ? -0.296 -12.650 -10.328 1.00 87.19 178 SER A C 1
ATOM 1384 O O . SER A 1 178 ? -0.016 -12.536 -9.138 1.00 87.19 178 SER A O 1
ATOM 1386 N N . TYR A 1 179 ? -1.551 -12.762 -10.761 1.00 91.19 179 TYR A N 1
ATOM 1387 C CA . TYR A 1 179 ? -2.677 -12.905 -9.845 1.00 91.19 179 TYR A CA 1
ATOM 1388 C C . TYR A 1 179 ? -2.768 -14.334 -9.319 1.00 91.19 179 TYR A C 1
ATOM 1390 O O . TYR A 1 179 ? -2.657 -15.295 -10.083 1.00 91.19 179 TYR A O 1
ATOM 1398 N N . THR A 1 180 ? -3.060 -14.467 -8.028 1.00 94.19 180 THR A N 1
ATOM 1399 C CA . THR A 1 180 ? -3.430 -15.753 -7.436 1.00 94.19 180 THR A CA 1
ATOM 1400 C C . THR A 1 180 ? -4.841 -16.150 -7.873 1.00 94.19 180 THR A C 1
ATOM 1402 O O . THR A 1 180 ? -5.601 -15.356 -8.443 1.00 94.19 180 THR A O 1
ATOM 1405 N N . HIS A 1 181 ? -5.246 -17.385 -7.565 1.00 95.50 181 HIS A N 1
ATOM 1406 C CA . HIS A 1 181 ? -6.634 -17.804 -7.773 1.00 95.50 181 HIS A CA 1
ATOM 1407 C C . HIS A 1 181 ? -7.618 -16.920 -6.987 1.00 95.50 181 HIS A C 1
ATOM 1409 O O . HIS A 1 181 ? -8.638 -16.491 -7.528 1.00 95.50 181 HIS A O 1
ATOM 1415 N N . ALA A 1 182 ? -7.285 -16.602 -5.731 1.00 95.25 182 ALA A N 1
ATOM 1416 C CA . ALA A 1 182 ? -8.093 -15.728 -4.889 1.00 95.25 182 ALA A CA 1
ATOM 1417 C C . ALA A 1 182 ? -8.098 -14.287 -5.414 1.00 95.25 182 ALA A C 1
ATOM 1419 O O . ALA A 1 182 ? -9.156 -13.670 -5.482 1.00 95.25 182 ALA A O 1
ATOM 1420 N N . GLY A 1 183 ? -6.952 -13.769 -5.859 1.00 94.56 183 GLY A N 1
ATOM 1421 C CA . GLY A 1 183 ? -6.865 -12.448 -6.472 1.00 94.56 183 GLY A CA 1
ATOM 1422 C C . GLY A 1 183 ? -7.715 -12.320 -7.729 1.00 94.56 183 GLY A C 1
ATOM 1423 O O . GLY A 1 183 ? -8.446 -11.350 -7.882 1.00 94.56 183 GLY A O 1
ATOM 1424 N N . THR A 1 184 ? -7.702 -13.351 -8.575 1.00 93.06 184 THR A N 1
ATOM 1425 C CA . THR A 1 184 ? -8.483 -13.382 -9.821 1.00 93.06 184 THR A CA 1
ATOM 1426 C C . THR A 1 184 ? -9.995 -13.402 -9.571 1.00 93.06 184 THR A C 1
ATOM 1428 O O . THR A 1 184 ? -10.750 -12.819 -10.346 1.00 93.06 184 THR A O 1
ATOM 1431 N N . LEU A 1 185 ? -10.460 -14.090 -8.521 1.00 95.75 185 LEU A N 1
ATOM 1432 C CA . LEU A 1 185 ? -11.893 -14.264 -8.251 1.00 95.75 185 LEU A CA 1
ATOM 1433 C C . LEU A 1 185 ? -12.478 -13.251 -7.261 1.00 95.75 185 LEU A C 1
ATOM 1435 O O . LEU A 1 185 ? -13.668 -12.952 -7.339 1.00 95.75 185 LEU A O 1
ATOM 1439 N N . VAL A 1 186 ? -11.678 -12.786 -6.300 1.00 96.25 186 VAL A N 1
ATOM 1440 C CA . VAL A 1 186 ? -12.148 -12.049 -5.115 1.00 96.25 186 VAL A CA 1
ATOM 1441 C C . VAL A 1 186 ? -11.617 -10.612 -5.091 1.00 96.25 186 VAL A C 1
ATOM 1443 O O . VAL A 1 186 ? -12.389 -9.688 -4.841 1.00 96.25 186 VAL A O 1
ATOM 1446 N N . GLY A 1 187 ? -10.325 -10.419 -5.367 1.00 95.06 187 GLY A N 1
ATOM 1447 C CA . GLY A 1 187 ? -9.663 -9.109 -5.366 1.00 95.06 187 GLY A CA 1
ATOM 1448 C C . GLY A 1 187 ? -9.245 -8.586 -3.981 1.00 95.06 187 GLY A C 1
ATOM 1449 O O . GLY A 1 187 ? -9.821 -8.935 -2.944 1.00 95.06 187 GLY A O 1
ATOM 1450 N N . HIS A 1 188 ? -8.221 -7.728 -3.956 1.00 96.94 188 HIS A N 1
ATOM 1451 C CA . HIS A 1 188 ? -7.541 -7.282 -2.733 1.00 96.94 188 HIS A CA 1
ATOM 1452 C C . HIS A 1 188 ? -8.442 -6.516 -1.763 1.00 96.94 188 HIS A C 1
ATOM 1454 O O . HIS A 1 188 ? -8.248 -6.633 -0.559 1.00 96.94 188 HIS A O 1
ATOM 1460 N N . ILE A 1 189 ? -9.443 -5.766 -2.229 1.00 97.25 189 ILE A N 1
ATOM 1461 C CA . ILE A 1 189 ? -10.315 -4.986 -1.335 1.00 97.25 189 ILE A CA 1
ATOM 1462 C C . ILE A 1 189 ? -11.062 -5.912 -0.363 1.00 97.25 189 ILE A C 1
ATOM 1464 O O . ILE A 1 189 ? -11.108 -5.681 0.849 1.00 97.25 189 ILE A O 1
ATOM 1468 N N . VAL A 1 190 ? -11.636 -6.994 -0.892 1.00 97.56 190 VAL A N 1
ATOM 1469 C CA . VAL A 1 190 ? -12.374 -7.976 -0.092 1.00 97.56 190 VAL A CA 1
ATOM 1470 C C . VAL A 1 190 ? -11.400 -8.821 0.727 1.00 97.56 190 VAL A C 1
ATOM 1472 O O . VAL A 1 190 ? -11.616 -8.994 1.926 1.00 97.56 190 VAL A O 1
ATOM 1475 N N . LEU A 1 191 ? -10.302 -9.288 0.120 1.00 98.12 191 LEU A N 1
ATOM 1476 C CA . LEU A 1 191 ? -9.270 -10.067 0.817 1.00 98.12 191 LEU A CA 1
ATOM 1477 C C . LEU A 1 191 ? -8.663 -9.286 1.996 1.00 98.12 191 LEU A C 1
ATOM 1479 O O . LEU A 1 191 ? -8.524 -9.828 3.091 1.00 98.12 191 LEU A O 1
ATOM 1483 N N . GLY A 1 192 ? -8.383 -7.996 1.809 1.00 98.00 192 GLY A N 1
ATOM 1484 C CA . GLY A 1 192 ? -7.876 -7.092 2.838 1.00 98.00 192 GLY A CA 1
ATOM 1485 C C . GLY A 1 192 ? -8.881 -6.881 3.966 1.00 98.00 192 GLY A C 1
ATOM 1486 O O . GLY A 1 192 ? -8.526 -6.987 5.141 1.00 98.00 192 GLY A O 1
ATOM 1487 N N . SER A 1 193 ? -10.161 -6.690 3.628 1.00 98.06 193 SER A N 1
ATOM 1488 C CA . SER A 1 193 ? -11.241 -6.627 4.62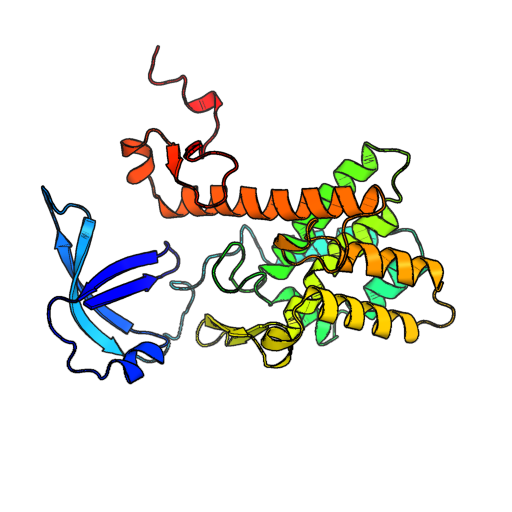1 1.00 98.06 193 SER A CA 1
ATOM 1489 C C . SER A 1 193 ? -11.339 -7.920 5.445 1.00 98.06 193 SER A C 1
ATOM 1491 O O . SER A 1 193 ? -11.492 -7.864 6.667 1.00 98.06 193 SER A O 1
ATOM 1493 N N . CYS A 1 194 ? -11.172 -9.089 4.814 1.00 98.12 194 CYS A N 1
ATOM 1494 C CA . CYS A 1 194 ? -11.128 -10.382 5.500 1.00 98.12 194 CYS A CA 1
ATOM 1495 C C . CYS A 1 194 ? -9.909 -10.524 6.423 1.00 98.12 194 CYS A C 1
ATOM 1497 O O . CYS A 1 194 ? -10.073 -10.978 7.555 1.00 98.12 194 CYS A O 1
ATOM 1499 N N . ILE A 1 195 ? -8.709 -10.119 5.987 1.00 98.00 195 ILE A N 1
ATOM 1500 C CA . ILE A 1 195 ? -7.496 -10.122 6.826 1.00 98.00 195 ILE A CA 1
ATOM 1501 C C . ILE A 1 195 ? -7.730 -9.298 8.095 1.00 98.00 195 ILE A C 1
ATOM 1503 O O . ILE A 1 195 ? -7.489 -9.778 9.204 1.00 98.00 195 ILE A O 1
ATOM 1507 N N . VAL A 1 196 ? -8.258 -8.085 7.935 1.00 98.06 196 VAL A N 1
ATOM 1508 C CA . VAL A 1 196 ? -8.536 -7.169 9.044 1.00 98.06 196 VAL A CA 1
ATOM 1509 C C . VAL A 1 196 ? -9.613 -7.719 9.973 1.00 98.06 196 VAL A C 1
ATOM 1511 O O . VAL A 1 196 ? -9.432 -7.711 11.191 1.00 98.06 196 VAL A O 1
ATOM 1514 N N . ALA A 1 197 ? -10.705 -8.250 9.422 1.00 97.94 197 ALA A N 1
ATOM 1515 C CA . ALA A 1 197 ? -11.763 -8.856 10.218 1.00 97.94 197 ALA A CA 1
ATOM 1516 C C . ALA A 1 197 ? -11.239 -10.042 11.041 1.00 97.94 197 ALA A C 1
ATOM 1518 O O . ALA A 1 197 ? -11.513 -10.113 12.236 1.00 97.94 197 ALA A O 1
ATOM 1519 N N . ASN A 1 198 ? -10.449 -10.927 10.431 1.00 97.50 198 ASN A N 1
ATOM 1520 C CA . ASN A 1 198 ? -9.871 -12.092 11.100 1.00 97.50 198 ASN A CA 1
ATOM 1521 C C . ASN A 1 198 ? -8.853 -11.703 12.177 1.00 97.50 198 ASN A C 1
ATOM 1523 O O . ASN A 1 198 ? -8.773 -12.368 13.206 1.00 97.50 198 ASN A O 1
ATOM 1527 N N . ALA A 1 199 ? -8.064 -10.648 11.957 1.00 97.38 199 ALA A N 1
ATOM 1528 C CA . ALA A 1 199 ? -7.139 -10.139 12.964 1.00 97.38 199 ALA A CA 1
ATOM 1529 C C . ALA A 1 199 ? -7.883 -9.522 14.158 1.00 97.38 199 ALA A C 1
ATOM 1531 O O . ALA A 1 199 ? -7.512 -9.777 15.300 1.00 97.38 199 ALA A O 1
ATOM 1532 N N . ALA A 1 200 ? -8.969 -8.784 13.911 1.00 97.56 200 ALA A N 1
ATOM 1533 C CA . ALA A 1 200 ? -9.800 -8.215 14.969 1.00 97.56 200 ALA A CA 1
ATOM 1534 C C . ALA A 1 200 ? -10.458 -9.293 15.852 1.00 97.56 200 ALA A C 1
ATOM 1536 O O . ALA A 1 200 ? -10.504 -9.125 17.064 1.00 97.56 200 ALA A O 1
ATOM 1537 N N . GLU A 1 201 ? -10.902 -10.421 15.282 1.00 96.69 201 GLU A N 1
ATOM 1538 C CA . GLU A 1 201 ? -11.478 -11.545 16.052 1.00 96.69 201 GLU A CA 1
ATOM 1539 C C . GLU A 1 201 ? -10.472 -12.232 16.993 1.00 96.69 201 GLU A C 1
ATOM 1541 O O . GLU A 1 201 ? -10.871 -12.910 17.936 1.00 96.69 201 GLU A O 1
ATOM 1546 N N . LYS A 1 202 ? -9.163 -12.075 16.759 1.00 96.31 202 LYS A N 1
ATOM 1547 C CA . LYS A 1 202 ? -8.120 -12.602 17.658 1.00 96.31 202 LYS A CA 1
ATOM 1548 C C . LYS A 1 202 ? -7.880 -11.711 18.876 1.00 96.31 202 LYS A C 1
ATOM 1550 O O . LYS A 1 202 ? -7.160 -12.116 19.786 1.00 96.31 202 LYS A O 1
ATOM 1555 N N . LEU A 1 203 ? -8.411 -10.490 18.866 1.00 97.00 203 LEU A N 1
ATOM 1556 C CA . LEU A 1 203 ? -8.239 -9.521 19.935 1.00 97.00 203 LEU A CA 1
ATOM 1557 C C . LEU A 1 203 ? -9.459 -9.556 20.854 1.00 97.00 203 LEU A C 1
ATOM 1559 O O . LEU A 1 203 ? -10.562 -9.167 20.467 1.00 97.00 203 LEU A O 1
ATOM 1563 N N . ASP A 1 204 ? -9.241 -9.998 22.092 1.00 95.69 204 ASP A N 1
ATOM 1564 C CA . ASP A 1 204 ? -10.291 -10.069 23.104 1.00 95.69 204 ASP A CA 1
ATOM 1565 C C . ASP A 1 204 ? -10.947 -8.697 23.310 1.00 95.69 204 ASP A C 1
ATOM 1567 O O . ASP A 1 204 ? -10.313 -7.735 23.745 1.00 95.69 204 ASP A O 1
ATOM 1571 N N . GLY A 1 205 ? -12.246 -8.619 23.015 1.00 95.56 205 GLY A N 1
ATOM 1572 C CA . GLY A 1 205 ? -13.046 -7.416 23.239 1.00 95.56 205 GLY A CA 1
ATOM 1573 C C . GLY A 1 205 ? -12.894 -6.315 22.186 1.00 95.56 205 GLY A C 1
ATOM 1574 O O . GLY A 1 205 ? -13.333 -5.197 22.456 1.00 95.56 205 GLY A O 1
ATOM 1575 N N . PHE A 1 206 ? -12.333 -6.598 21.001 1.00 97.81 206 PHE A N 1
ATOM 1576 C CA . PHE A 1 206 ? -12.230 -5.592 19.938 1.00 97.81 206 PHE A CA 1
ATOM 1577 C C . PHE A 1 206 ? -13.610 -4.986 19.595 1.00 97.81 206 PHE A C 1
ATOM 1579 O O . PHE A 1 206 ? -14.553 -5.734 19.300 1.00 97.81 206 PHE A O 1
ATOM 1586 N N . PRO A 1 207 ? -13.778 -3.647 19.599 1.00 97.75 207 PRO A N 1
ATOM 1587 C CA . PRO A 1 207 ? -15.094 -3.044 19.416 1.00 97.75 207 PRO A CA 1
ATOM 1588 C C . PRO A 1 207 ? -15.688 -3.338 18.032 1.00 97.75 207 PRO A C 1
ATOM 1590 O O . PRO A 1 207 ? -15.152 -2.935 16.999 1.00 97.75 207 PRO A O 1
ATOM 1593 N N . SER A 1 208 ? -16.863 -3.975 17.999 1.00 96.19 208 SER A N 1
ATOM 1594 C CA . SER A 1 208 ? -17.539 -4.352 16.745 1.00 96.19 208 SER A CA 1
ATOM 1595 C C . SER A 1 208 ? -17.842 -3.154 15.841 1.00 96.19 208 SER A C 1
ATOM 1597 O O . SER A 1 208 ? -17.724 -3.240 14.621 1.00 96.19 208 SER A O 1
ATOM 1599 N N . ARG A 1 209 ? -18.185 -2.007 16.437 1.00 96.69 209 ARG A N 1
ATOM 1600 C CA . ARG A 1 209 ? -18.397 -0.755 15.707 1.00 96.69 209 ARG A CA 1
ATOM 1601 C C . ARG A 1 209 ? -17.126 -0.297 14.985 1.00 96.69 209 ARG A C 1
ATOM 1603 O O . ARG A 1 209 ? -17.186 -0.030 13.790 1.00 96.69 209 ARG A O 1
ATOM 1610 N N . LEU A 1 210 ? -15.998 -0.278 15.692 1.00 97.44 210 LEU A N 1
ATOM 1611 C CA . LEU A 1 210 ? -14.705 0.138 15.149 1.00 97.44 210 LEU A CA 1
ATOM 1612 C C . LEU A 1 210 ? -14.240 -0.802 14.028 1.00 97.44 210 LEU A C 1
ATOM 1614 O O . LEU A 1 210 ? -13.721 -0.354 13.008 1.00 97.44 210 LEU A O 1
ATOM 1618 N N . LYS A 1 211 ? -14.506 -2.108 14.174 1.00 98.19 211 LYS A N 1
ATOM 1619 C CA . LYS A 1 211 ? -14.272 -3.113 13.126 1.00 98.19 211 LYS A CA 1
ATOM 1620 C C . LYS A 1 211 ? -15.049 -2.777 11.852 1.00 98.19 211 LYS A C 1
ATOM 1622 O O . LYS A 1 211 ? -14.466 -2.774 10.772 1.00 98.19 211 LYS A O 1
ATOM 1627 N N . HIS A 1 212 ? -16.345 -2.478 11.963 1.00 98.12 212 HIS A N 1
ATOM 1628 C CA . HIS A 1 212 ? -17.169 -2.121 10.804 1.00 98.12 212 HIS A CA 1
ATOM 1629 C C . HIS A 1 212 ? -16.727 -0.812 10.144 1.00 98.12 212 HIS A C 1
ATOM 1631 O O . HIS A 1 212 ? -16.721 -0.730 8.919 1.00 98.12 212 HIS A O 1
ATOM 1637 N N . GLU A 1 213 ? -16.347 0.191 10.936 1.00 98.44 213 GLU A N 1
ATOM 1638 C CA . GLU A 1 213 ? -15.827 1.466 10.434 1.00 98.44 213 GLU A CA 1
ATOM 1639 C C . GLU A 1 213 ? -14.539 1.241 9.623 1.00 98.44 213 GLU A C 1
ATOM 1641 O O . GLU A 1 213 ? -14.471 1.641 8.461 1.00 98.44 213 GLU A O 1
ATOM 1646 N N . LEU A 1 214 ? -13.570 0.495 10.164 1.00 98.31 214 LEU A N 1
ATOM 1647 C CA . LEU A 1 214 ? -12.324 0.165 9.466 1.00 98.31 214 LEU A CA 1
ATOM 1648 C C . LEU A 1 214 ? -12.565 -0.654 8.187 1.00 98.31 214 LEU A C 1
ATOM 1650 O O . LEU A 1 214 ? -12.016 -0.338 7.131 1.00 98.31 214 LEU A O 1
ATOM 1654 N N . MET A 1 215 ? -13.426 -1.673 8.258 1.00 98.44 215 MET A N 1
ATOM 1655 C CA . MET A 1 215 ? -13.816 -2.455 7.083 1.00 98.44 215 MET A CA 1
ATOM 1656 C C . MET A 1 215 ? -14.480 -1.581 6.019 1.00 98.44 215 MET A C 1
ATOM 1658 O O . MET A 1 215 ? -14.203 -1.774 4.841 1.00 98.44 215 MET A O 1
ATOM 1662 N N . HIS A 1 216 ? -15.330 -0.621 6.399 1.00 98.62 216 HIS A N 1
ATOM 1663 C CA . HIS A 1 216 ? -15.962 0.302 5.453 1.00 98.62 216 HIS A CA 1
ATOM 1664 C C . HIS A 1 216 ? -14.923 1.172 4.738 1.00 98.62 216 HIS A C 1
ATOM 1666 O O . HIS A 1 216 ? -15.004 1.317 3.518 1.00 98.62 216 HIS A O 1
ATOM 1672 N N . LEU A 1 217 ? -13.927 1.708 5.452 1.00 98.75 217 LEU A N 1
ATOM 1673 C CA . LEU A 1 217 ? -12.852 2.494 4.833 1.00 98.75 217 LEU A CA 1
ATOM 1674 C C . LEU A 1 217 ? -12.079 1.657 3.800 1.00 98.75 217 LEU A C 1
ATOM 1676 O O . LEU A 1 217 ? -11.889 2.112 2.676 1.00 98.75 217 LEU A O 1
ATOM 1680 N N . ILE A 1 218 ? -11.726 0.412 4.134 1.00 98.62 218 ILE A N 1
ATOM 1681 C CA . ILE A 1 218 ? -11.061 -0.511 3.200 1.00 98.62 218 ILE A CA 1
ATOM 1682 C C . ILE A 1 218 ? -11.981 -0.837 2.018 1.00 98.62 218 ILE A C 1
ATOM 1684 O O . ILE A 1 218 ? -11.586 -0.695 0.873 1.00 98.62 218 ILE A O 1
ATOM 1688 N N . LEU A 1 219 ? -13.241 -1.202 2.249 1.00 98.38 219 LEU A N 1
ATOM 1689 C CA . LEU A 1 219 ? -14.178 -1.582 1.182 1.00 98.38 219 LEU A CA 1
ATOM 1690 C C . LEU A 1 219 ? -14.528 -0.431 0.220 1.00 98.38 219 LEU A C 1
ATOM 1692 O O . LEU A 1 219 ? -15.080 -0.682 -0.855 1.00 98.38 219 LEU A O 1
ATOM 1696 N N . SER A 1 220 ? -14.242 0.815 0.607 1.00 98.19 220 SER A N 1
ATOM 1697 C CA . SER A 1 220 ? -14.616 2.017 -0.139 1.00 98.19 220 SER A CA 1
ATOM 1698 C C . SER A 1 220 ? -13.457 2.856 -0.663 1.00 98.19 220 SER A C 1
ATOM 1700 O O . SER A 1 220 ? -13.715 3.864 -1.320 1.00 98.19 220 SER A O 1
ATOM 1702 N N . HIS A 1 221 ? -12.199 2.461 -0.437 1.00 98.06 221 HIS A N 1
ATOM 1703 C CA . HIS A 1 221 ? -11.052 3.318 -0.763 1.00 98.06 221 HIS A CA 1
ATOM 1704 C C . HIS A 1 221 ? -10.885 3.595 -2.269 1.00 98.06 221 HIS A C 1
ATOM 1706 O O . HIS A 1 221 ? -10.482 4.689 -2.640 1.00 98.06 221 HIS A O 1
ATOM 1712 N N . HIS A 1 222 ? -11.345 2.714 -3.161 1.00 95.69 222 HIS A N 1
ATOM 1713 C CA . HIS A 1 222 ? -11.389 3.010 -4.606 1.00 95.69 222 HIS A CA 1
ATOM 1714 C C . HIS A 1 222 ? -12.420 4.098 -4.986 1.00 95.69 222 HIS A C 1
ATOM 1716 O O . HIS A 1 222 ? -12.466 4.553 -6.129 1.00 95.69 222 HIS A O 1
ATOM 1722 N N . GLY A 1 223 ? -13.263 4.535 -4.044 1.00 96.12 223 GLY A N 1
ATOM 1723 C CA . GLY A 1 223 ? -14.209 5.642 -4.194 1.00 96.12 223 GLY A CA 1
ATOM 1724 C C . GLY A 1 223 ? -15.493 5.265 -4.926 1.00 96.12 223 GLY A C 1
ATOM 1725 O O . GLY A 1 223 ? -16.590 5.411 -4.386 1.00 96.12 223 GLY A O 1
ATOM 1726 N N . GLU A 1 224 ? -15.363 4.750 -6.143 1.00 93.94 224 GLU A N 1
ATOM 1727 C CA . GLU A 1 224 ? -16.487 4.431 -7.022 1.00 93.94 224 GLU A CA 1
ATOM 1728 C C . GLU A 1 224 ? -16.511 2.938 -7.388 1.00 93.94 224 GLU A C 1
ATOM 1730 O O . GLU A 1 224 ? -15.444 2.343 -7.581 1.00 93.94 224 GLU A O 1
ATOM 1735 N N . PRO A 1 225 ? -17.697 2.306 -7.514 1.00 93.56 225 PRO A N 1
ATOM 1736 C CA . PRO A 1 225 ? -17.805 0.919 -7.969 1.00 93.56 225 PRO A CA 1
ATOM 1737 C C . PRO A 1 225 ? -17.139 0.672 -9.325 1.00 93.56 225 PRO A C 1
ATOM 1739 O O . PRO A 1 225 ? -16.543 -0.379 -9.540 1.00 93.56 225 PRO A O 1
ATOM 1742 N N . GLU A 1 226 ? -17.176 1.662 -10.216 1.00 91.69 226 GLU A N 1
ATOM 1743 C CA . GLU A 1 226 ? -16.530 1.635 -11.529 1.00 91.69 226 GLU A CA 1
ATOM 1744 C C . GLU A 1 226 ? -14.999 1.552 -11.437 1.00 91.69 226 GLU A C 1
ATOM 1746 O O . GLU A 1 226 ? -14.351 1.095 -12.376 1.00 91.69 226 GLU A O 1
ATOM 1751 N N . TYR A 1 227 ? -14.425 1.967 -10.306 1.00 88.62 227 TYR A N 1
ATOM 1752 C CA . TYR A 1 227 ? -13.000 1.836 -10.012 1.00 88.62 227 TYR A CA 1
ATOM 1753 C C . TYR A 1 227 ? -12.680 0.615 -9.150 1.00 88.62 227 TYR A C 1
ATOM 1755 O O . TYR A 1 227 ? -11.512 0.387 -8.866 1.00 88.62 227 TYR A O 1
ATOM 1763 N N . GLY A 1 228 ? -13.678 -0.188 -8.768 1.00 90.00 228 GLY A N 1
ATOM 1764 C CA . GLY A 1 228 ? -13.506 -1.421 -7.997 1.00 90.00 228 GLY A CA 1
ATOM 1765 C C . GLY A 1 228 ? -14.014 -1.356 -6.556 1.00 90.00 228 GLY A C 1
ATOM 1766 O O . GLY A 1 228 ? -13.972 -2.372 -5.870 1.00 90.00 228 GLY A O 1
ATOM 1767 N N . ALA A 1 229 ? -14.535 -0.218 -6.081 1.00 94.56 229 ALA A N 1
ATOM 1768 C CA . ALA A 1 229 ? -15.019 -0.107 -4.704 1.00 94.56 229 ALA A CA 1
ATOM 1769 C C . ALA A 1 229 ? -16.243 -1.009 -4.450 1.00 94.56 229 ALA A C 1
ATOM 1771 O O . ALA A 1 229 ? -17.235 -0.957 -5.177 1.00 94.56 229 ALA A O 1
ATOM 1772 N N . ALA A 1 230 ? -16.236 -1.772 -3.354 1.00 95.75 230 ALA A N 1
ATOM 1773 C CA . ALA A 1 230 ? -17.401 -2.562 -2.943 1.00 95.75 230 ALA A CA 1
ATOM 1774 C C . ALA A 1 230 ? -18.537 -1.672 -2.402 1.00 95.75 230 ALA A C 1
ATOM 1776 O O . ALA A 1 230 ? -19.718 -2.029 -2.454 1.00 95.75 230 ALA A O 1
ATOM 1777 N N . LYS A 1 231 ? -18.186 -0.493 -1.878 1.00 96.06 231 LYS A N 1
ATOM 1778 C CA . LYS A 1 231 ? -19.123 0.519 -1.387 1.00 96.06 231 LYS A CA 1
ATOM 1779 C C . LYS A 1 231 ? -18.564 1.913 -1.654 1.00 96.06 231 LYS A C 1
ATOM 1781 O O . LYS A 1 231 ? -17.368 2.120 -1.543 1.00 96.06 231 LYS A O 1
ATOM 1786 N N . ARG A 1 232 ? -19.418 2.895 -1.949 1.00 97.62 232 ARG A N 1
ATOM 1787 C CA . ARG A 1 232 ? -18.992 4.306 -2.001 1.00 97.62 232 ARG A CA 1
ATOM 1788 C C . ARG A 1 232 ? -18.619 4.824 -0.605 1.00 97.62 232 ARG A C 1
ATOM 1790 O O . ARG A 1 232 ? -19.278 4.414 0.355 1.00 97.62 232 ARG A O 1
ATOM 1797 N N . PRO A 1 233 ? -17.648 5.743 -0.465 1.00 97.94 233 PRO A N 1
ATOM 1798 C CA . PRO A 1 233 ? -17.361 6.416 0.796 1.00 97.94 233 PRO A CA 1
ATOM 1799 C C . PRO A 1 233 ? -18.625 7.006 1.436 1.00 97.94 233 PRO A C 1
ATOM 1801 O O . PRO A 1 233 ? -19.382 7.724 0.788 1.00 97.94 233 PRO A O 1
ATOM 1804 N N . MET A 1 234 ? -18.865 6.689 2.713 1.00 97.12 234 MET A N 1
ATOM 1805 C CA . MET A 1 234 ? -20.045 7.134 3.476 1.00 97.12 234 MET A CA 1
ATOM 1806 C C . MET A 1 234 ? -19.689 8.023 4.676 1.00 97.12 234 MET A C 1
ATOM 1808 O O . MET A 1 234 ? -20.577 8.445 5.412 1.00 97.12 234 MET A O 1
ATOM 1812 N N . CYS A 1 235 ? -18.404 8.308 4.879 1.00 96.00 235 CYS A N 1
ATOM 1813 C CA . CYS A 1 235 ? -17.897 9.209 5.910 1.00 96.00 235 CYS A CA 1
ATOM 1814 C C . CYS A 1 235 ? -16.716 10.024 5.370 1.00 96.00 235 CYS A C 1
ATOM 1816 O O . CYS A 1 235 ? -16.176 9.722 4.300 1.00 96.00 235 CYS A O 1
ATOM 1818 N N . ALA A 1 236 ? -16.328 11.065 6.107 1.00 97.19 236 ALA A N 1
ATOM 1819 C CA . ALA A 1 236 ? -15.257 11.965 5.700 1.00 97.19 236 ALA A CA 1
ATOM 1820 C C . ALA A 1 236 ? -13.902 11.246 5.644 1.00 97.19 236 ALA A C 1
ATOM 1822 O O . ALA A 1 236 ? -13.156 11.443 4.692 1.00 97.19 236 ALA A O 1
ATOM 1823 N N . GLU A 1 237 ? -13.620 10.353 6.593 1.00 98.50 237 GLU A N 1
ATOM 1824 C CA . GLU A 1 237 ? -12.410 9.531 6.618 1.00 98.50 237 GLU A CA 1
ATOM 1825 C C . GLU A 1 237 ? -12.302 8.668 5.352 1.00 98.50 237 GLU A C 1
ATOM 1827 O O . GLU A 1 237 ? -11.271 8.673 4.686 1.00 98.50 237 GLU A O 1
ATOM 1832 N N . ALA A 1 238 ? -13.381 7.979 4.964 1.00 98.25 238 ALA A N 1
ATOM 1833 C CA . ALA A 1 238 ? -13.397 7.155 3.755 1.00 98.25 238 ALA A CA 1
ATOM 1834 C C . ALA A 1 238 ? -13.224 7.992 2.478 1.00 98.25 238 ALA A C 1
ATOM 1836 O O . ALA A 1 238 ? -12.551 7.564 1.541 1.00 98.25 238 ALA A O 1
ATOM 1837 N N . LEU A 1 239 ? -13.809 9.196 2.439 1.00 97.75 239 LEU A N 1
ATOM 1838 C CA . LEU A 1 239 ? -13.638 10.105 1.309 1.00 97.75 239 LEU A CA 1
ATOM 1839 C C . LEU A 1 239 ? -12.184 10.576 1.214 1.00 97.75 239 LEU A C 1
ATOM 1841 O O . LEU A 1 239 ? -11.613 10.552 0.129 1.00 97.75 239 LEU A O 1
ATOM 1845 N N . ILE A 1 240 ? -11.581 10.964 2.339 1.00 98.19 240 ILE A N 1
ATOM 1846 C CA . ILE A 1 240 ? -10.181 11.392 2.398 1.00 98.19 240 ILE A CA 1
ATOM 1847 C C . ILE A 1 240 ? -9.260 10.257 1.956 1.00 98.19 240 ILE A C 1
ATOM 1849 O O . ILE A 1 240 ? -8.446 10.478 1.065 1.00 98.19 240 ILE A O 1
ATOM 1853 N N . LEU A 1 241 ? -9.425 9.054 2.518 1.00 98.62 241 LEU A N 1
ATOM 1854 C CA . LEU A 1 241 ? -8.628 7.884 2.149 1.00 98.62 241 LEU A CA 1
ATOM 1855 C C . LEU A 1 241 ? -8.681 7.644 0.639 1.00 98.62 241 LEU A C 1
ATOM 1857 O O . LEU A 1 241 ? -7.640 7.528 0.000 1.00 98.62 241 LEU A O 1
ATOM 1861 N N . SER A 1 242 ? -9.886 7.662 0.066 1.00 97.94 242 SER A N 1
ATOM 1862 C CA . SER A 1 242 ? -10.069 7.455 -1.367 1.00 97.94 242 SER A CA 1
ATOM 1863 C C . SER A 1 242 ? -9.393 8.520 -2.231 1.00 97.94 242 SER A C 1
ATOM 1865 O O . SER A 1 242 ? -8.786 8.207 -3.256 1.00 97.94 242 SER A O 1
ATOM 1867 N N . GLN A 1 243 ? -9.456 9.789 -1.824 1.00 96.94 243 GLN A N 1
ATOM 1868 C CA . GLN A 1 243 ? -8.770 10.857 -2.551 1.00 96.94 243 GLN A CA 1
ATOM 1869 C C . GLN A 1 243 ? -7.247 10.783 -2.392 1.00 96.94 243 GLN A C 1
ATOM 1871 O O . GLN A 1 243 ? -6.537 11.065 -3.353 1.00 96.94 243 GLN A O 1
ATOM 1876 N N . CYS A 1 244 ? -6.737 10.404 -1.217 1.00 97.44 244 CYS A N 1
ATOM 1877 C CA . CYS A 1 244 ? -5.303 10.242 -0.977 1.00 97.44 244 CYS A CA 1
ATOM 1878 C C . CYS A 1 244 ? -4.706 9.090 -1.786 1.00 97.4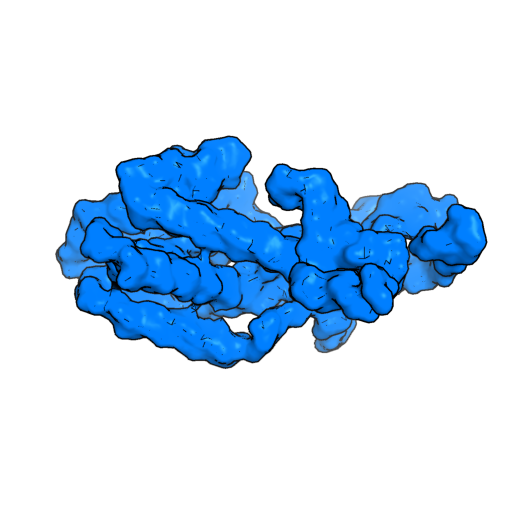4 244 CYS A C 1
ATOM 1880 O O . CYS A 1 244 ? -3.658 9.279 -2.399 1.00 97.44 244 CYS A O 1
ATOM 1882 N N . ASP A 1 245 ? -5.382 7.943 -1.819 1.00 95.94 245 ASP A N 1
ATOM 1883 C CA . ASP A 1 245 ? -4.978 6.781 -2.611 1.00 95.94 245 ASP A CA 1
ATOM 1884 C C . ASP A 1 245 ? -4.930 7.118 -4.113 1.00 95.94 245 ASP A C 1
ATOM 1886 O O . ASP A 1 245 ? -3.894 7.002 -4.769 1.00 95.94 245 ASP A O 1
ATOM 1890 N N . ASN A 1 246 ? -6.012 7.704 -4.635 1.00 92.06 246 ASN A N 1
ATOM 1891 C CA . ASN A 1 246 ? -6.091 8.132 -6.032 1.00 92.06 246 ASN A CA 1
ATOM 1892 C C . ASN A 1 246 ? -5.043 9.207 -6.384 1.00 92.06 246 ASN A C 1
ATOM 1894 O O . ASN A 1 246 ? -4.475 9.205 -7.480 1.00 92.06 246 ASN A O 1
ATOM 1898 N N . LEU A 1 247 ? -4.774 10.138 -5.463 1.00 90.38 247 LEU A N 1
ATOM 1899 C CA . LEU A 1 247 ? -3.745 11.159 -5.644 1.00 90.38 247 LEU A CA 1
ATOM 1900 C C . LEU A 1 247 ? -2.348 10.535 -5.735 1.00 90.38 247 LEU A C 1
ATOM 1902 O O . LEU A 1 247 ? -1.629 10.865 -6.677 1.00 90.38 247 LEU A O 1
ATOM 1906 N N . SER A 1 248 ? -1.984 9.645 -4.805 1.00 89.44 248 SER A N 1
ATOM 1907 C CA . SER A 1 248 ? -0.690 8.945 -4.825 1.00 89.44 248 SER A CA 1
ATOM 1908 C C . SER A 1 248 ? -0.514 8.184 -6.144 1.00 89.44 248 SER A C 1
ATOM 1910 O O . SER A 1 248 ? 0.434 8.456 -6.884 1.00 89.44 248 SER A O 1
ATOM 1912 N N . ALA A 1 249 ? -1.510 7.387 -6.551 1.00 83.12 249 ALA A N 1
ATOM 1913 C CA . ALA A 1 249 ? -1.477 6.640 -7.809 1.00 83.12 249 ALA A CA 1
ATOM 1914 C C . ALA A 1 249 ? -1.279 7.533 -9.051 1.00 83.12 249 ALA A C 1
ATOM 1916 O O . ALA A 1 249 ? -0.549 7.178 -9.981 1.00 83.12 249 ALA A O 1
ATOM 1917 N N . LYS A 1 250 ? -1.915 8.712 -9.099 1.00 82.06 250 LYS A N 1
ATOM 1918 C CA . LYS A 1 250 ? -1.777 9.658 -10.223 1.00 82.06 250 LYS A CA 1
ATOM 1919 C C . LYS A 1 250 ? -0.434 10.380 -10.234 1.00 82.06 250 LYS A C 1
ATOM 1921 O O . LYS A 1 250 ? 0.129 10.596 -11.308 1.00 82.06 250 LYS A O 1
ATOM 1926 N N . ILE A 1 251 ? 0.080 10.774 -9.071 1.00 80.44 251 ILE A N 1
ATOM 1927 C CA . ILE A 1 251 ? 1.376 11.457 -8.963 1.00 80.44 251 ILE A CA 1
ATOM 1928 C C . ILE A 1 251 ? 2.528 10.490 -9.249 1.00 80.44 251 ILE A C 1
ATOM 1930 O O . ILE A 1 251 ? 3.474 10.875 -9.944 1.00 80.44 251 ILE A O 1
ATOM 1934 N N . ALA A 1 252 ? 2.422 9.235 -8.810 1.00 77.62 252 ALA A N 1
ATOM 1935 C CA . ALA A 1 252 ? 3.371 8.183 -9.155 1.00 77.62 252 ALA A CA 1
ATOM 1936 C C . ALA A 1 252 ? 3.468 8.011 -10.680 1.00 77.62 252 ALA A C 1
ATOM 1938 O O . ALA A 1 252 ? 4.558 8.109 -11.237 1.00 77.62 252 ALA A O 1
ATOM 1939 N N . GLN A 1 253 ? 2.331 7.923 -11.382 1.00 73.81 253 GLN A N 1
ATOM 1940 C CA . GLN A 1 253 ? 2.304 7.847 -12.853 1.00 73.81 253 GLN A CA 1
ATOM 1941 C C . GLN A 1 253 ? 2.975 9.046 -13.540 1.00 73.81 253 GLN A C 1
ATOM 1943 O O . GLN A 1 253 ? 3.649 8.885 -14.559 1.00 73.81 253 GLN A O 1
ATOM 1948 N N . CYS A 1 254 ? 2.805 10.256 -12.998 1.00 70.62 254 CYS A N 1
ATOM 1949 C CA . CYS A 1 254 ? 3.491 11.439 -13.521 1.00 70.62 254 CYS A CA 1
ATOM 1950 C C . CYS A 1 254 ? 5.009 11.323 -13.335 1.00 70.62 254 CYS A C 1
ATOM 1952 O O . CYS A 1 254 ? 5.770 11.591 -14.260 1.00 70.62 254 CYS A O 1
ATOM 1954 N N . THR A 1 255 ? 5.443 10.904 -12.148 1.00 68.81 255 THR A N 1
ATOM 1955 C CA . THR A 1 255 ? 6.861 10.814 -11.774 1.00 68.81 255 THR A CA 1
ATOM 1956 C C . THR A 1 255 ? 7.587 9.728 -12.568 1.00 68.81 255 THR A C 1
ATOM 1958 O O . THR A 1 255 ? 8.673 9.976 -13.090 1.00 68.81 255 THR A O 1
ATOM 1961 N N . GLU A 1 256 ? 6.962 8.563 -12.737 1.00 68.06 256 GLU A N 1
ATOM 1962 C CA . GLU A 1 256 ? 7.491 7.459 -13.544 1.00 68.06 256 GLU A CA 1
ATOM 1963 C C . GLU A 1 256 ? 7.667 7.875 -15.006 1.00 68.06 256 GLU A C 1
ATOM 1965 O O . GLU A 1 256 ? 8.719 7.635 -15.601 1.00 68.06 256 GLU A O 1
ATOM 1970 N N . LYS A 1 257 ? 6.687 8.588 -15.580 1.00 65.38 257 LYS A N 1
ATOM 1971 C CA . LYS A 1 257 ? 6.814 9.120 -16.944 1.00 65.38 257 LYS A CA 1
ATOM 1972 C C . LYS A 1 257 ? 7.995 10.094 -17.066 1.00 65.38 257 LYS A C 1
ATOM 1974 O O . LYS A 1 257 ? 8.751 9.993 -18.029 1.00 65.38 257 LYS A O 1
ATOM 1979 N N . ALA A 1 258 ? 8.199 10.969 -16.077 1.00 61.22 258 ALA A N 1
ATOM 1980 C CA . ALA A 1 258 ? 9.344 11.885 -16.040 1.00 61.22 258 ALA A CA 1
ATOM 1981 C C . ALA A 1 258 ? 10.691 11.152 -16.149 1.00 61.22 258 ALA A C 1
ATOM 1983 O O . ALA A 1 258 ? 11.598 11.600 -16.849 1.00 61.22 258 ALA A O 1
ATOM 1984 N N . GLN A 1 259 ? 10.823 10.039 -15.422 1.00 60.84 259 GLN A N 1
ATOM 1985 C CA . GLN A 1 259 ? 12.065 9.275 -15.308 1.00 60.84 259 GLN A CA 1
ATOM 1986 C C . GLN A 1 259 ? 12.360 8.458 -16.572 1.00 60.84 259 GLN A C 1
ATOM 1988 O O . GLN A 1 259 ? 13.498 8.451 -17.041 1.00 60.84 259 GLN A O 1
ATOM 1993 N N . VAL A 1 260 ? 11.337 7.827 -17.160 1.00 56.59 260 VAL A N 1
ATOM 1994 C CA . VAL A 1 260 ? 11.455 7.057 -18.413 1.00 56.59 260 VAL A CA 1
ATOM 1995 C C . VAL A 1 260 ? 11.898 7.939 -19.586 1.00 56.59 260 VAL A C 1
ATOM 1997 O O . VAL A 1 260 ? 12.601 7.480 -20.487 1.00 56.59 260 VAL A O 1
ATOM 2000 N N . ASP A 1 261 ? 11.519 9.218 -19.586 1.00 54.25 261 ASP A N 1
ATOM 2001 C CA . ASP A 1 261 ? 11.741 10.093 -20.736 1.00 54.25 261 ASP A CA 1
ATOM 2002 C C . ASP A 1 261 ? 13.171 10.670 -20.834 1.00 54.25 261 ASP A C 1
ATOM 2004 O O . ASP A 1 261 ? 13.492 11.269 -21.864 1.00 54.25 261 ASP A O 1
ATOM 2008 N N . ASN A 1 262 ? 14.047 10.433 -19.838 1.00 48.09 262 ASN A N 1
ATOM 2009 C CA . ASN A 1 262 ? 15.517 10.620 -19.866 1.00 48.09 262 ASN A CA 1
ATOM 2010 C C . ASN A 1 262 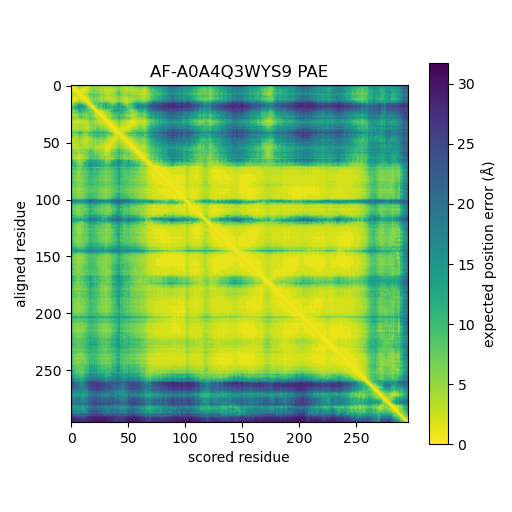? 16.020 11.831 -20.699 1.00 48.09 262 ASN A C 1
ATOM 2012 O O . ASN A 1 262 ? 17.010 11.753 -21.427 1.00 48.09 262 ASN A O 1
ATOM 2016 N N . GLY A 1 263 ? 15.306 12.961 -20.638 1.00 46.50 263 GLY A N 1
ATOM 2017 C CA . GLY A 1 263 ? 15.615 14.200 -21.363 1.00 46.50 263 GLY A CA 1
ATOM 2018 C C . GLY A 1 263 ? 15.381 14.205 -22.885 1.00 46.50 263 GLY A C 1
ATOM 2019 O O . GLY A 1 263 ? 15.385 15.286 -23.471 1.00 46.50 263 GLY A O 1
ATOM 2020 N N . LEU A 1 264 ? 15.143 13.065 -23.544 1.00 44.44 264 LEU A N 1
ATOM 2021 C CA . LEU A 1 264 ? 14.969 13.012 -25.007 1.00 44.44 264 LEU A CA 1
ATOM 2022 C C . LEU A 1 264 ? 13.559 13.427 -25.451 1.00 44.44 264 LEU A C 1
ATOM 2024 O O . LEU A 1 264 ? 13.437 14.138 -26.445 1.00 44.44 264 LEU A O 1
ATOM 2028 N N . ASP A 1 265 ? 12.517 13.041 -24.704 1.00 47.34 265 ASP A N 1
ATOM 2029 C CA . ASP A 1 265 ? 11.134 13.480 -24.972 1.00 47.34 265 ASP A CA 1
ATOM 2030 C C . ASP A 1 265 ? 10.831 14.823 -24.287 1.00 47.34 265 ASP A C 1
ATOM 2032 O O . ASP A 1 265 ? 10.055 15.623 -24.798 1.00 47.34 265 ASP A O 1
ATOM 2036 N N . PHE A 1 266 ? 11.501 15.139 -23.169 1.00 47.75 266 PHE A N 1
ATOM 2037 C CA . PHE A 1 266 ? 11.334 16.420 -22.466 1.00 47.75 266 PHE A CA 1
ATOM 2038 C C . PHE A 1 266 ? 11.730 17.613 -23.352 1.00 47.75 266 PHE A C 1
ATOM 2040 O O . PHE A 1 266 ? 10.982 18.584 -23.449 1.00 47.75 266 PHE A O 1
ATOM 2047 N N . ALA A 1 267 ? 12.856 17.505 -24.069 1.00 47.62 267 ALA A N 1
ATOM 2048 C CA . ALA A 1 267 ? 13.309 18.523 -25.019 1.00 47.62 267 ALA A CA 1
ATOM 2049 C C . ALA A 1 267 ? 12.435 18.613 -26.288 1.00 47.62 267 ALA A C 1
ATOM 2051 O O . ALA A 1 267 ? 12.400 19.659 -26.930 1.00 47.62 267 ALA A O 1
ATOM 2052 N N . GLN A 1 268 ? 11.728 17.538 -26.663 1.00 52.62 268 GLN A N 1
ATOM 2053 C CA . GLN A 1 268 ? 10.856 17.512 -27.847 1.00 52.62 268 GLN A CA 1
ATOM 2054 C C . GLN A 1 268 ? 9.413 17.944 -27.549 1.00 52.62 268 GLN A C 1
ATOM 2056 O O . GLN A 1 268 ? 8.755 18.517 -28.415 1.00 52.62 268 GLN A O 1
ATOM 2061 N N . THR A 1 269 ? 8.920 17.693 -26.335 1.00 56.06 269 THR A N 1
ATOM 2062 C CA . THR A 1 269 ? 7.537 17.987 -25.915 1.00 56.06 269 THR A CA 1
ATOM 2063 C C . THR A 1 269 ? 7.407 19.246 -25.061 1.00 56.06 269 THR A C 1
ATOM 2065 O O . THR A 1 269 ? 6.289 19.659 -24.754 1.00 56.06 269 THR A O 1
ATOM 2068 N N . GLY A 1 270 ? 8.524 19.847 -24.634 1.00 61.03 270 GLY A N 1
ATOM 2069 C CA . GLY A 1 270 ? 8.515 20.950 -23.668 1.00 61.03 270 GLY A CA 1
ATOM 2070 C C . GLY A 1 270 ? 7.990 20.526 -22.290 1.00 61.03 270 GLY A C 1
ATOM 2071 O O . GLY A 1 270 ? 7.367 21.326 -21.596 1.00 61.03 270 GLY A O 1
ATOM 2072 N N . GLY A 1 271 ? 8.171 19.251 -21.923 1.00 63.78 271 GLY A N 1
ATOM 2073 C CA . GLY A 1 271 ? 7.721 18.664 -20.655 1.00 63.78 271 GLY A CA 1
ATOM 2074 C C . GLY A 1 271 ? 6.236 18.285 -20.584 1.00 63.78 271 GLY A C 1
ATOM 2075 O O . GLY A 1 271 ? 5.737 18.007 -19.492 1.00 63.78 271 GLY A O 1
ATOM 2076 N N . TRP A 1 272 ? 5.516 18.268 -21.712 1.00 70.12 272 TRP A N 1
ATOM 2077 C CA . TRP A 1 272 ? 4.110 17.849 -21.787 1.00 70.12 272 TRP A CA 1
ATOM 2078 C C . TRP A 1 272 ? 3.958 16.387 -22.202 1.00 70.12 272 TRP A C 1
ATOM 2080 O O . TRP A 1 272 ? 4.369 15.983 -23.286 1.00 70.12 272 TRP A O 1
ATOM 2090 N N . HIS A 1 273 ? 3.257 15.601 -21.388 1.00 64.94 273 HIS A N 1
ATOM 2091 C CA . HIS A 1 273 ? 3.120 14.163 -21.596 1.00 64.94 273 HIS A CA 1
ATOM 2092 C C . HIS A 1 273 ? 1.658 13.733 -21.696 1.00 64.94 273 HIS A C 1
ATOM 2094 O O . HIS A 1 273 ? 0.830 14.108 -20.866 1.00 64.94 273 HIS A O 1
ATOM 2100 N N . ASN A 1 274 ? 1.347 12.889 -22.686 1.00 62.56 274 ASN A N 1
ATOM 2101 C CA . ASN A 1 274 ? 0.062 12.192 -22.749 1.00 62.56 274 ASN A CA 1
ATOM 2102 C C . ASN A 1 274 ? 0.028 11.111 -21.661 1.00 62.56 274 ASN A C 1
ATOM 2104 O O . ASN A 1 274 ? 0.795 10.148 -21.727 1.00 62.56 274 ASN A O 1
ATOM 2108 N N . LEU A 1 275 ? -0.871 11.250 -20.688 1.00 61.25 275 LEU A N 1
ATOM 2109 C CA . LEU A 1 275 ? -1.101 10.239 -19.659 1.00 61.25 275 LEU A CA 1
ATOM 2110 C C . LEU A 1 275 ? -2.520 9.676 -19.809 1.00 61.25 275 LEU A C 1
ATOM 2112 O O . LEU A 1 275 ? -3.478 10.444 -19.724 1.00 61.25 275 LEU A O 1
ATOM 2116 N N . PRO A 1 276 ? -2.684 8.353 -20.002 1.00 50.91 276 PRO A N 1
ATOM 2117 C CA . PRO A 1 276 ? -3.993 7.742 -20.247 1.00 50.91 276 PRO A CA 1
ATOM 2118 C C . PRO A 1 276 ? -4.995 7.924 -19.094 1.00 50.91 276 PRO A C 1
ATOM 2120 O O . PRO A 1 276 ? -6.197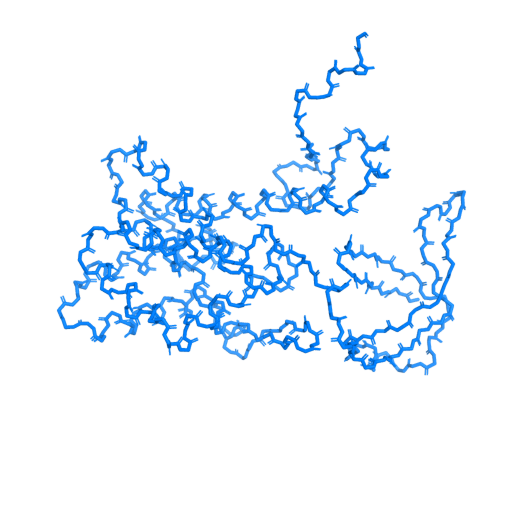 7.829 -19.328 1.00 50.91 276 PRO A O 1
ATOM 2123 N N . TYR A 1 277 ? -4.517 8.234 -17.883 1.00 53.22 277 TYR A N 1
ATOM 2124 C CA . TYR A 1 277 ? -5.340 8.414 -16.679 1.00 53.22 277 TYR A CA 1
ATOM 2125 C C . TYR A 1 277 ? -5.166 9.785 -16.005 1.00 53.22 277 TYR A C 1
ATOM 2127 O O . TYR A 1 277 ? -5.665 10.003 -14.896 1.00 53.22 277 TYR A O 1
ATOM 2135 N N . ALA A 1 278 ? -4.477 10.729 -16.657 1.00 54.66 278 ALA A N 1
ATOM 2136 C CA . ALA A 1 278 ? -4.463 12.103 -16.176 1.00 54.66 278 ALA A CA 1
ATOM 2137 C C . ALA A 1 278 ? -5.855 12.737 -16.339 1.00 54.66 278 ALA A C 1
ATOM 2139 O O . ALA A 1 278 ? -6.594 12.398 -17.265 1.00 54.66 278 ALA A O 1
ATOM 2140 N N . PRO A 1 279 ? -6.222 13.703 -15.477 1.00 51.38 279 PRO A N 1
ATOM 2141 C CA . PRO A 1 279 ? -7.490 14.426 -15.600 1.00 51.38 279 PRO A CA 1
ATOM 2142 C C . PRO A 1 279 ? -7.643 15.185 -16.934 1.00 51.38 279 PRO A C 1
ATOM 2144 O O . PRO A 1 279 ? -8.743 15.622 -17.264 1.00 51.38 279 PRO A O 1
ATOM 2147 N N . GLN A 1 280 ? -6.564 15.347 -17.707 1.00 55.31 280 GLN A N 1
ATOM 2148 C CA . GLN A 1 280 ? -6.544 15.959 -19.035 1.00 55.31 280 GLN A CA 1
ATOM 2149 C C . GLN A 1 280 ? -5.714 15.103 -20.001 1.00 55.31 280 GLN A C 1
ATOM 2151 O O . GLN A 1 280 ? -4.883 14.309 -19.571 1.00 55.31 280 GLN A O 1
ATOM 2156 N N . LYS A 1 281 ? -5.910 15.290 -21.318 1.00 57.56 281 LYS A N 1
ATOM 2157 C CA . LYS A 1 281 ? -5.182 14.550 -22.371 1.00 57.56 281 LYS A CA 1
ATOM 2158 C C . LYS A 1 281 ? -3.657 14.644 -22.231 1.00 57.56 281 LYS A C 1
ATOM 2160 O O . LYS A 1 281 ? -2.971 13.716 -22.642 1.00 57.56 281 LYS A O 1
ATOM 2165 N N . GLN A 1 282 ? -3.160 15.745 -21.663 1.00 60.38 282 GLN A N 1
ATOM 2166 C CA . GLN A 1 282 ? -1.748 15.995 -21.389 1.00 60.38 282 GLN A CA 1
ATOM 2167 C C . GLN A 1 282 ? -1.554 16.544 -19.973 1.00 60.38 282 GLN A C 1
ATOM 2169 O O . GLN A 1 282 ? -2.411 17.274 -19.473 1.00 60.38 282 GLN A O 1
ATOM 2174 N N . ILE A 1 283 ? -0.419 16.227 -19.349 1.00 67.50 283 ILE A N 1
ATOM 2175 C CA . ILE A 1 283 ? 0.039 16.842 -18.100 1.00 67.50 283 ILE A CA 1
ATOM 2176 C C . ILE A 1 283 ? 1.488 17.307 -18.250 1.00 67.50 283 ILE A C 1
ATOM 2178 O O . ILE A 1 283 ? 2.284 16.647 -18.919 1.00 67.50 283 ILE A O 1
ATOM 2182 N N . TYR A 1 284 ? 1.830 18.433 -17.627 1.00 70.25 284 TYR A N 1
ATOM 2183 C CA . TYR A 1 284 ? 3.220 18.864 -17.524 1.00 70.25 284 TYR A CA 1
ATOM 2184 C C . TYR A 1 284 ? 3.912 18.109 -16.390 1.00 70.25 284 TYR A C 1
ATOM 2186 O O . TYR A 1 284 ? 3.407 18.075 -15.264 1.00 70.25 284 TYR A O 1
ATOM 2194 N N . VAL A 1 285 ? 5.069 17.521 -16.677 1.00 65.62 285 VAL A N 1
ATOM 2195 C CA . VAL A 1 285 ? 5.837 16.731 -15.715 1.00 65.62 285 VAL A CA 1
ATOM 2196 C C . VAL A 1 285 ? 7.169 17.428 -15.448 1.00 65.62 285 VAL A C 1
ATOM 2198 O O . VAL A 1 285 ? 8.168 17.176 -16.103 1.00 65.62 285 VAL A O 1
ATOM 2201 N N . GLY A 1 286 ? 7.180 18.338 -14.475 1.00 63.75 286 GLY A N 1
ATOM 2202 C CA . GLY A 1 286 ? 8.357 19.107 -14.068 1.00 63.75 286 GLY A CA 1
ATOM 2203 C C . GLY A 1 286 ? 7.990 20.177 -13.039 1.00 63.75 286 GLY A C 1
ATOM 2204 O O . GLY A 1 286 ? 6.830 20.309 -12.640 1.00 63.75 286 GLY A O 1
ATOM 2205 N N . LYS A 1 287 ? 8.947 21.006 -12.610 1.00 63.78 287 LYS A N 1
ATOM 2206 C CA . LYS A 1 287 ? 8.611 22.183 -11.795 1.00 63.78 287 LYS A CA 1
ATOM 2207 C C . LYS A 1 287 ? 8.072 23.283 -12.703 1.00 63.78 287 LYS A C 1
ATOM 2209 O O . LYS A 1 287 ? 8.814 23.878 -13.473 1.00 63.78 287 LYS A O 1
ATOM 2214 N N . MET A 1 288 ? 6.786 23.605 -12.563 1.00 59.06 288 MET A N 1
ATOM 2215 C CA . MET A 1 288 ? 6.106 24.627 -13.380 1.00 59.06 288 MET A CA 1
ATOM 2216 C C . MET A 1 288 ? 6.826 25.987 -13.417 1.00 59.06 288 MET A C 1
ATOM 2218 O O . MET A 1 288 ? 6.706 26.722 -14.387 1.00 59.06 288 MET A O 1
ATOM 2222 N N . ARG A 1 289 ? 7.579 26.346 -12.368 1.00 52.03 289 ARG A N 1
ATOM 2223 C CA . ARG A 1 289 ? 8.320 27.619 -12.295 1.00 52.03 289 ARG A CA 1
ATOM 2224 C C . ARG A 1 289 ? 9.658 27.620 -13.042 1.00 52.03 289 ARG A C 1
ATOM 2226 O O . ARG A 1 289 ? 10.247 28.684 -13.178 1.00 52.03 289 ARG A O 1
ATOM 2233 N N . GLU A 1 290 ? 10.128 26.468 -13.510 1.00 57.78 290 GLU A N 1
ATOM 2234 C CA . GLU A 1 290 ? 11.360 26.343 -14.303 1.00 57.78 290 GLU A CA 1
ATOM 2235 C C . GLU A 1 290 ? 11.090 26.500 -15.818 1.00 57.78 290 GLU A C 1
ATOM 2237 O O . GLU A 1 290 ? 12.028 26.718 -16.572 1.00 57.78 290 GLU A O 1
ATOM 2242 N N . LEU A 1 291 ? 9.815 26.521 -16.250 1.00 53.84 291 LEU A N 1
ATOM 2243 C CA . LEU A 1 291 ? 9.387 26.810 -17.635 1.00 53.84 291 LEU A CA 1
ATOM 2244 C C . LEU A 1 291 ? 9.729 28.234 -18.115 1.00 53.84 291 LEU A C 1
ATOM 2246 O O . LEU A 1 291 ? 9.797 28.483 -19.310 1.00 53.84 291 LEU A O 1
ATOM 2250 N N . MET A 1 292 ? 9.928 29.185 -17.199 1.00 47.19 292 MET A N 1
ATOM 2251 C CA . MET A 1 292 ? 10.002 30.620 -17.522 1.00 47.19 292 MET A CA 1
ATOM 2252 C C . MET A 1 292 ? 11.424 31.134 -17.805 1.00 47.19 292 MET A C 1
ATOM 2254 O O . MET A 1 292 ? 11.629 32.345 -17.837 1.00 47.19 292 MET A O 1
ATOM 2258 N N . ALA A 1 293 ? 12.418 30.253 -17.952 1.00 49.81 293 ALA A N 1
ATOM 2259 C CA . ALA A 1 293 ? 13.810 30.667 -18.156 1.00 49.81 293 ALA A CA 1
ATOM 2260 C C . ALA A 1 293 ? 14.256 30.692 -19.630 1.00 49.81 293 ALA A C 1
ATOM 2262 O O . ALA A 1 293 ? 15.309 31.254 -19.915 1.00 49.81 293 ALA A O 1
ATOM 2263 N N . GLU A 1 294 ? 13.475 30.128 -20.558 1.00 49.41 294 GLU A N 1
ATOM 2264 C CA . GLU A 1 294 ? 13.842 30.055 -21.986 1.00 49.41 294 GLU A CA 1
ATOM 2265 C C . GLU A 1 294 ? 12.963 30.932 -22.903 1.00 49.41 294 GLU A C 1
ATOM 2267 O O . GLU A 1 294 ? 13.241 31.033 -24.095 1.00 49.41 294 GLU A O 1
ATOM 2272 N N . GLU A 1 295 ? 11.963 31.640 -22.358 1.00 49.03 295 GLU A N 1
ATOM 2273 C CA . GLU A 1 295 ? 11.066 32.541 -23.113 1.00 49.03 295 GLU A CA 1
ATOM 2274 C C . GLU A 1 295 ? 10.990 33.980 -22.551 1.00 49.03 295 GLU A C 1
ATOM 2276 O O . GLU A 1 295 ? 9.929 34.610 -22.567 1.00 49.03 295 GLU A O 1
ATOM 2281 N N . LEU A 1 296 ? 12.111 34.538 -22.074 1.00 38.03 296 LEU A N 1
ATOM 2282 C CA . LEU A 1 296 ? 12.247 35.981 -21.805 1.00 38.03 296 LEU A CA 1
ATOM 2283 C C . LEU A 1 296 ? 13.528 36.564 -22.406 1.00 38.03 296 LEU A C 1
ATOM 2285 O O . LEU A 1 296 ? 14.614 36.008 -22.138 1.00 38.03 296 LEU A O 1
#

Mean predicted aligned error: 8.94 Å

Sequence (296 aa):
MSCTVADQTGSRQVKCFDKPALPLEALHSAEFVRCDGKVGVGDFQGQISLENLQIVSAPADLSRFEMPMHGSFRAHQTRFNDLVRSVRNPDLYALLKEIFRHDGDVWTRFAESPAATNMHHNYRGGLLEHSGEVALLCERLAGALPHIDRDLLVCAALLHDIGKIEEMECDFNTGKISYTHAGTLVGHIVLGSCIVANAAEKLDGFPSRLKHELMHLILSHHGEPEYGAAKRPMCAEALILSQCDNLSAKIAQCTEKAQVDNGLDFAQTGGWHNLPYAPQKQIYVGKMRELMAEEL

Foldseek 3Di:
DWDWDAWLLGIDIADEPDDAPDDPVVVVVALDKDWDFDADDDVRHRHTYTPHIDRDFFDPDRNGHFHDDDDDLVVLVVLLVVLLVVQPPPLLNQLCCLQCVPPDPLVCLQQQQALDQRAFRLGGRSNSNLLSQLLVQLLVVCVVPVPDPNNLLSSLSNQLQSLSSQQWDADPSRRHIDGDPCNVPPNSLRSSLVSSLVSQVVDPPRDPVSNVSSNQLSQALCQDVVSPRNDHDPDPSSVSSNVSSVVSRVVSQLASVVSSCVPVVCVVVVQWDQDPPPPDRIDRRDPPVVSPPPPD

pLDDT: mean 83.88, std 15.24, range [38.03, 98.88]

Radius of gyration: 21.86 Å; Cα contacts (8 Å, |Δi|>4): 459; chains: 1; bounding box: 42×57×64 Å

Solvent-accessible surface area (backbone atoms only — not comparable to full-atom values): 16355 Å² total; per-residue (Å²): 94,74,50,74,51,74,36,43,66,46,74,46,76,32,39,32,81,61,84,64,96,61,59,70,69,59,59,76,70,47,80,31,70,51,74,43,66,48,68,35,63,77,100,41,58,77,45,39,37,42,77,42,79,42,81,46,77,66,60,98,68,55,72,66,54,41,54,80,64,95,69,53,71,68,58,40,52,50,53,36,52,52,56,54,70,63,38,76,50,65,66,62,35,50,44,51,49,66,54,51,28,88,92,31,71,56,32,57,44,40,48,44,29,42,58,35,79,89,49,64,45,54,21,76,24,18,30,36,47,50,27,39,48,31,20,49,52,41,48,57,51,28,74,74,35,92,88,46,63,48,46,61,39,30,55,30,31,62,42,36,66,54,8,37,56,61,16,42,46,72,43,83,76,64,71,47,62,46,69,31,76,57,20,72,77,64,31,26,43,55,46,17,36,49,52,52,51,58,49,42,73,74,39,90,83,56,55,67,67,59,52,51,52,43,38,48,31,26,29,5,32,57,40,36,59,93,66,68,14,81,37,60,47,87,49,70,52,22,46,49,47,17,51,33,46,54,47,52,57,53,51,44,49,44,52,52,53,51,60,49,36,72,63,65,51,38,75,73,49,76,31,52,39,79,39,99,81,48,100,42,76,55,45,75,52,71,67,80,81,68,69,67,74,85,79,118